Protein AF-A0A0G4EGT7-F1 (afdb_monomer)

pLDDT: mean 78.25, std 16.35, range [44.41, 98.5]

Structure (mmCIF, N/CA/C/O backbone):
data_AF-A0A0G4EGT7-F1
#
_entry.id   AF-A0A0G4EGT7-F1
#
loop_
_atom_site.group_PDB
_atom_site.id
_atom_site.type_symbol
_atom_site.label_atom_id
_atom_site.label_alt_id
_atom_site.label_comp_id
_atom_site.label_asym_id
_atom_site.label_entity_id
_atom_site.label_seq_id
_atom_site.pdbx_PDB_ins_code
_atom_site.Cartn_x
_atom_site.Cartn_y
_atom_site.Cartn_z
_atom_site.occupancy
_atom_site.B_iso_or_equiv
_atom_site.auth_seq_id
_atom_site.auth_comp_id
_atom_site.auth_asym_id
_atom_site.auth_atom_id
_atom_site.pdbx_PDB_model_num
ATOM 1 N N . MET A 1 1 ? 2.727 6.830 -24.660 1.00 44.41 1 MET A N 1
ATOM 2 C CA . MET A 1 1 ? 3.237 5.918 -25.707 1.00 44.41 1 MET A CA 1
ATOM 3 C C . MET A 1 1 ? 3.207 4.507 -25.145 1.00 44.41 1 MET A C 1
ATOM 5 O O . MET A 1 1 ? 3.564 4.375 -23.981 1.00 44.41 1 MET A O 1
ATOM 9 N N . PRO A 1 2 ? 2.723 3.489 -25.877 1.00 47.97 2 PRO A N 1
ATOM 10 C CA . PRO A 1 2 ? 2.719 2.119 -25.368 1.00 47.97 2 PRO A CA 1
ATOM 11 C C . PRO A 1 2 ? 4.162 1.612 -25.207 1.00 47.97 2 PRO A C 1
ATOM 13 O O . PRO A 1 2 ? 4.964 1.724 -26.131 1.00 47.97 2 PRO A O 1
ATOM 16 N N . CYS A 1 3 ? 4.500 1.099 -24.021 1.00 50.31 3 CYS A N 1
ATOM 17 C CA . CYS A 1 3 ? 5.817 0.543 -23.716 1.00 50.31 3 CYS A CA 1
ATOM 18 C C . CYS A 1 3 ? 6.082 -0.706 -24.569 1.00 50.31 3 CYS A C 1
ATOM 20 O O . CYS A 1 3 ? 5.305 -1.661 -24.547 1.00 50.31 3 CYS A O 1
ATOM 22 N N . VAL A 1 4 ? 7.194 -0.709 -25.306 1.00 55.84 4 VAL A N 1
ATOM 23 C CA . VAL A 1 4 ? 7.654 -1.871 -26.074 1.00 55.84 4 VAL A CA 1
ATOM 24 C C . VAL A 1 4 ? 8.255 -2.876 -25.094 1.00 55.84 4 VAL A C 1
ATOM 26 O O . VAL A 1 4 ? 9.253 -2.591 -24.436 1.00 55.84 4 VAL A O 1
ATOM 29 N N . CYS A 1 5 ? 7.654 -4.057 -24.967 1.00 61.34 5 CYS A N 1
ATOM 30 C CA . CYS A 1 5 ? 8.224 -5.109 -24.133 1.00 61.34 5 CYS A CA 1
ATOM 31 C C . CYS A 1 5 ? 9.499 -5.669 -24.789 1.00 61.34 5 CYS A C 1
ATOM 33 O O . CYS A 1 5 ? 9.495 -6.103 -25.941 1.00 61.34 5 CYS A O 1
ATOM 35 N N . LEU A 1 6 ? 10.599 -5.665 -24.035 1.00 57.72 6 LEU A N 1
ATOM 36 C CA . LEU A 1 6 ? 11.933 -6.072 -24.488 1.00 57.72 6 LEU A CA 1
ATOM 37 C C . LEU A 1 6 ? 12.004 -7.565 -24.863 1.00 57.72 6 LEU A C 1
ATOM 39 O O . LEU A 1 6 ? 12.699 -7.928 -25.813 1.00 57.72 6 LEU A O 1
ATOM 43 N N . GLN A 1 7 ? 11.231 -8.407 -24.169 1.00 55.31 7 GLN A N 1
ATOM 44 C CA . GLN A 1 7 ? 11.028 -9.820 -24.510 1.00 55.31 7 GLN A CA 1
ATOM 45 C C . GLN A 1 7 ? 10.352 -9.946 -25.884 1.00 55.31 7 GLN A C 1
ATOM 47 O O . GLN A 1 7 ? 10.792 -10.710 -26.744 1.00 55.31 7 GLN A O 1
ATOM 52 N N . CYS A 1 8 ? 9.345 -9.099 -26.128 1.00 58.50 8 CYS A N 1
ATOM 53 C CA . CYS A 1 8 ? 8.587 -9.102 -27.369 1.00 58.50 8 CYS A CA 1
ATOM 54 C C . CYS A 1 8 ? 9.443 -8.687 -28.566 1.00 58.50 8 CYS A C 1
ATOM 56 O O . CYS A 1 8 ? 9.228 -9.250 -29.624 1.00 58.50 8 CYS A O 1
ATOM 58 N N . VAL A 1 9 ? 10.438 -7.79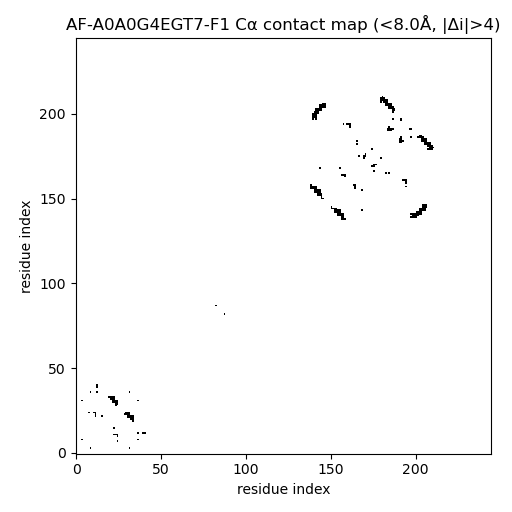6 -28.435 1.00 60.25 9 VAL A N 1
ATOM 59 C CA . VAL A 1 9 ? 11.343 -7.436 -29.553 1.00 60.25 9 VAL A CA 1
ATOM 60 C C . VAL A 1 9 ? 12.201 -8.620 -30.007 1.00 60.25 9 VAL A C 1
ATOM 62 O O . VAL A 1 9 ? 12.441 -8.767 -31.204 1.00 60.25 9 VAL A O 1
ATOM 65 N N . ARG A 1 10 ? 12.655 -9.471 -29.079 1.00 60.38 10 ARG A N 1
ATOM 66 C CA . ARG A 1 10 ? 13.504 -10.624 -29.414 1.00 60.38 10 ARG A CA 1
ATOM 67 C C . ARG A 1 10 ? 12.716 -11.723 -30.129 1.00 60.38 10 ARG A C 1
ATOM 69 O O . ARG A 1 10 ? 13.146 -12.160 -31.189 1.00 60.38 10 ARG A O 1
ATOM 76 N N . GLU A 1 11 ? 11.549 -12.109 -29.615 1.00 56.91 11 GLU A N 1
ATOM 77 C CA . GLU A 1 11 ? 10.741 -13.183 -30.221 1.00 56.91 11 GLU A CA 1
ATOM 78 C C . GLU A 1 11 ? 9.921 -12.735 -31.445 1.00 56.91 11 GLU A C 1
ATOM 80 O O . GLU A 1 11 ? 9.701 -13.541 -32.356 1.00 56.91 11 GLU A O 1
ATOM 85 N N . LEU A 1 12 ? 9.516 -11.454 -31.528 1.00 60.28 12 LEU A N 1
ATOM 86 C CA . LEU A 1 12 ? 8.859 -10.905 -32.728 1.00 60.28 12 LEU A CA 1
ATOM 87 C C . LEU A 1 12 ? 9.716 -11.099 -33.966 1.00 60.28 12 LEU A C 1
ATOM 89 O O . LEU A 1 12 ? 9.212 -11.506 -35.007 1.00 60.28 12 LEU A O 1
ATOM 93 N N . VAL A 1 13 ? 11.000 -10.758 -33.865 1.00 58.25 13 VAL A N 1
ATOM 94 C CA . VAL A 1 13 ? 11.900 -10.735 -35.020 1.00 58.25 13 VAL A CA 1
ATOM 95 C C . VAL A 1 13 ? 12.098 -12.141 -35.590 1.00 58.25 13 VAL A C 1
ATOM 97 O O . VAL A 1 13 ? 12.348 -12.274 -36.787 1.00 58.25 13 VAL A O 1
ATOM 100 N N . ASP A 1 14 ? 11.949 -13.182 -34.767 1.00 60.28 14 ASP A N 1
ATOM 101 C CA . ASP A 1 14 ? 12.120 -14.578 -35.173 1.00 60.28 14 ASP A CA 1
ATOM 102 C C . ASP A 1 14 ? 10.854 -15.2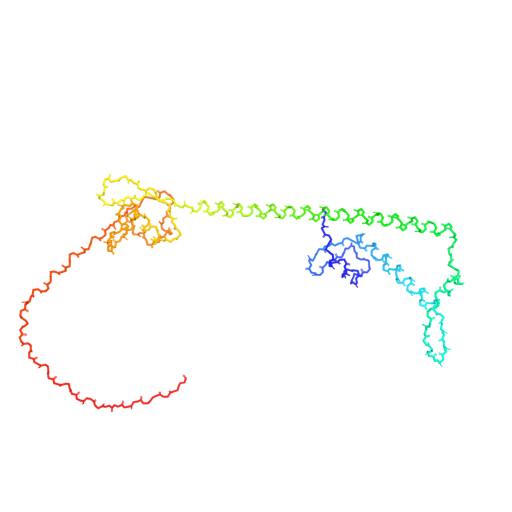43 -35.718 1.00 60.28 14 ASP A C 1
ATOM 104 O O . ASP A 1 14 ? 10.959 -16.159 -36.532 1.00 60.28 14 ASP A O 1
ATOM 108 N N . THR A 1 15 ? 9.663 -14.788 -35.324 1.00 61.69 15 THR A N 1
ATOM 109 C CA . THR A 1 15 ? 8.399 -15.477 -35.656 1.00 61.69 15 THR A CA 1
ATOM 110 C C . THR A 1 15 ? 7.424 -14.653 -36.492 1.00 61.69 15 THR A C 1
ATOM 112 O O . THR A 1 15 ? 6.382 -15.168 -36.904 1.00 61.69 15 THR A O 1
ATOM 115 N N . HIS A 1 16 ? 7.731 -13.389 -36.785 1.00 61.34 16 HIS A N 1
ATOM 116 C CA . HIS A 1 16 ? 6.817 -12.527 -37.522 1.00 61.34 16 HIS A CA 1
ATOM 117 C C . HIS A 1 16 ? 6.839 -12.813 -39.036 1.00 61.34 16 HIS A C 1
ATOM 119 O O . HIS A 1 16 ? 7.856 -12.590 -39.699 1.00 61.34 16 HIS A O 1
ATOM 125 N N . PRO A 1 17 ? 5.714 -13.249 -39.635 1.00 62.00 17 PRO A N 1
ATOM 126 C CA . PRO A 1 17 ? 5.627 -13.407 -41.079 1.00 62.00 17 PRO A CA 1
ATOM 127 C C . PRO A 1 17 ? 5.683 -12.031 -41.756 1.00 62.00 17 PRO A C 1
ATOM 129 O O . PRO A 1 17 ? 4.891 -11.139 -41.437 1.00 62.00 17 PRO A O 1
ATOM 132 N N . HIS A 1 18 ? 6.613 -11.857 -42.699 1.00 57.44 18 HIS A N 1
ATOM 133 C CA . HIS A 1 18 ? 6.733 -10.636 -43.500 1.00 57.44 18 HIS A CA 1
ATOM 134 C C . HIS A 1 18 ? 5.379 -10.234 -44.119 1.00 57.44 18 HIS A C 1
ATOM 136 O O . HIS A 1 18 ? 4.667 -11.075 -44.669 1.00 57.44 18 HIS A O 1
ATOM 142 N N . GLY A 1 19 ? 5.027 -8.943 -44.036 1.00 65.75 19 GLY A N 1
ATOM 143 C CA . GLY A 1 19 ? 3.813 -8.383 -44.648 1.00 65.75 19 GLY A CA 1
ATOM 144 C C . GLY A 1 19 ? 2.589 -8.237 -43.732 1.00 65.75 19 GLY A C 1
ATOM 145 O O . GLY A 1 19 ? 1.490 -7.990 -44.232 1.00 65.75 19 GLY A O 1
ATOM 146 N N . ARG A 1 20 ? 2.732 -8.371 -42.405 1.00 66.38 20 ARG A N 1
ATOM 147 C CA . ARG A 1 20 ? 1.667 -8.031 -41.439 1.00 66.38 20 ARG A CA 1
ATOM 148 C C . ARG A 1 20 ? 1.903 -6.661 -40.793 1.00 66.38 20 ARG A C 1
ATOM 150 O O . ARG A 1 20 ? 3.015 -6.343 -40.406 1.00 66.38 20 ARG A O 1
ATOM 157 N N . ARG A 1 21 ? 0.817 -5.889 -40.630 1.00 63.44 21 ARG A N 1
ATOM 158 C CA . ARG A 1 21 ? 0.832 -4.484 -40.160 1.00 63.44 21 ARG A CA 1
ATOM 159 C C . ARG A 1 21 ? 1.290 -4.288 -38.707 1.00 63.44 21 ARG A C 1
ATOM 161 O O . ARG A 1 21 ? 1.738 -3.201 -38.353 1.00 63.44 21 ARG A O 1
ATOM 168 N N . ALA A 1 22 ? 1.120 -5.299 -37.862 1.00 69.38 22 ALA A N 1
ATOM 169 C CA . ALA A 1 22 ? 1.490 -5.252 -36.456 1.00 69.38 22 ALA A CA 1
ATOM 170 C C . ALA A 1 22 ? 1.771 -6.663 -35.952 1.00 69.38 22 ALA A C 1
ATOM 172 O O . ALA A 1 22 ? 1.113 -7.628 -36.358 1.00 69.38 22 ALA A O 1
ATOM 173 N N . ALA A 1 23 ? 2.716 -6.760 -35.031 1.00 67.75 23 ALA A N 1
ATOM 174 C CA . ALA A 1 23 ? 3.061 -8.004 -34.388 1.00 67.75 23 ALA A CA 1
ATOM 175 C C . ALA A 1 23 ? 2.470 -8.059 -32.979 1.00 67.75 23 ALA A C 1
ATOM 177 O O . ALA A 1 23 ? 2.521 -7.074 -32.244 1.00 67.75 23 ALA A O 1
ATOM 178 N N . LYS A 1 24 ? 1.904 -9.209 -32.604 1.00 71.88 24 LYS A N 1
ATOM 179 C CA . LYS A 1 24 ? 1.368 -9.447 -31.260 1.00 71.88 24 LYS A CA 1
ATOM 180 C C . LYS A 1 24 ? 2.338 -10.291 -30.467 1.00 71.88 24 LYS A C 1
ATOM 182 O O . LYS A 1 24 ? 2.715 -11.369 -30.918 1.00 71.88 24 LYS A O 1
ATOM 187 N N . CYS A 1 25 ? 2.680 -9.828 -29.276 1.00 67.94 25 CYS A N 1
ATOM 188 C CA . CYS A 1 25 ? 3.467 -10.629 -28.355 1.00 67.94 25 CYS A CA 1
ATOM 189 C C . CYS A 1 25 ? 2.646 -11.832 -27.851 1.00 67.94 25 CYS A C 1
ATOM 191 O O . CYS A 1 25 ? 1.516 -11.624 -27.402 1.00 67.94 25 CYS A O 1
ATOM 193 N N . PRO A 1 26 ? 3.156 -13.074 -27.898 1.00 62.62 26 PRO A N 1
ATOM 194 C CA . PRO A 1 26 ? 2.399 -14.244 -27.447 1.00 62.62 26 PRO A CA 1
ATOM 195 C C . PRO A 1 26 ? 2.138 -14.233 -25.932 1.00 62.62 26 PRO A C 1
ATOM 197 O O . PRO A 1 26 ? 1.096 -14.719 -25.497 1.00 62.62 26 PRO A O 1
ATOM 200 N N . GLU A 1 27 ? 3.036 -13.629 -25.147 1.00 65.62 27 GLU A N 1
ATOM 201 C CA . GLU A 1 27 ? 2.933 -13.552 -23.685 1.00 65.62 27 GLU A CA 1
ATOM 202 C C . GLU A 1 27 ? 1.997 -12.427 -23.221 1.00 65.62 27 GLU A C 1
ATOM 204 O O . GLU A 1 27 ? 0.980 -12.679 -22.578 1.00 65.62 27 GLU A O 1
ATOM 209 N N . CYS A 1 28 ? 2.306 -11.171 -23.568 1.00 77.88 28 CYS A N 1
ATOM 210 C CA . CYS A 1 28 ? 1.560 -10.010 -23.064 1.00 77.88 28 CYS A CA 1
ATOM 211 C C . CYS A 1 28 ? 0.463 -9.500 -24.012 1.00 77.88 28 CYS A C 1
ATOM 213 O O . CYS A 1 28 ? -0.270 -8.579 -23.660 1.00 77.88 28 CYS A O 1
ATOM 215 N N . ARG A 1 29 ? 0.346 -10.070 -25.221 1.00 75.38 29 ARG A N 1
ATOM 216 C CA . ARG A 1 29 ? -0.621 -9.686 -26.272 1.00 75.38 29 ARG A CA 1
ATOM 217 C C . ARG A 1 29 ? -0.548 -8.232 -26.751 1.00 75.38 29 ARG A C 1
ATOM 219 O O . ARG A 1 29 ? -1.414 -7.818 -27.522 1.00 75.38 29 ARG A O 1
ATOM 226 N N . ALA A 1 30 ? 0.480 -7.478 -26.361 1.00 77.69 30 ALA A N 1
ATOM 227 C CA . ALA A 1 30 ? 0.702 -6.124 -26.851 1.00 77.69 30 ALA A CA 1
ATOM 228 C C . ALA A 1 30 ? 0.962 -6.130 -28.366 1.00 77.69 30 ALA A C 1
ATOM 230 O O . ALA A 1 30 ? 1.730 -6.956 -28.869 1.00 77.69 30 ALA A O 1
ATOM 231 N N . GLU A 1 31 ? 0.311 -5.210 -29.078 1.00 76.06 31 GLU A N 1
ATOM 232 C CA . GLU A 1 31 ? 0.553 -4.949 -30.496 1.00 76.06 31 GLU A CA 1
ATOM 233 C C . GLU A 1 31 ? 1.731 -3.980 -30.636 1.00 76.06 31 GLU A C 1
ATOM 235 O O . GLU A 1 31 ? 1.717 -2.886 -30.077 1.00 76.06 31 GLU A O 1
ATOM 240 N N . THR A 1 32 ? 2.758 -4.379 -31.380 1.00 73.06 32 THR A N 1
ATOM 241 C CA . THR A 1 32 ? 3.872 -3.511 -31.780 1.00 73.06 32 THR A CA 1
ATOM 242 C C . THR A 1 32 ? 3.748 -3.217 -33.269 1.00 73.06 32 THR A C 1
ATOM 244 O O . THR A 1 32 ? 3.555 -4.137 -34.072 1.00 73.06 32 THR A O 1
ATOM 247 N N . ALA A 1 33 ? 3.822 -1.940 -33.646 1.00 76.44 33 ALA A N 1
ATOM 248 C CA . ALA A 1 33 ? 3.714 -1.543 -35.042 1.00 76.44 33 ALA A CA 1
ATOM 249 C C . ALA A 1 33 ? 4.935 -2.033 -35.832 1.00 76.44 33 ALA A C 1
ATOM 251 O O . ALA A 1 33 ? 6.059 -2.038 -35.332 1.00 76.44 33 ALA A O 1
ATOM 252 N N . GLU A 1 34 ? 4.732 -2.410 -37.098 1.00 69.88 34 GLU A N 1
ATOM 253 C CA . GLU A 1 34 ? 5.824 -2.867 -37.969 1.00 69.88 34 GLU A CA 1
ATOM 254 C C . GLU A 1 34 ? 6.953 -1.825 -38.085 1.00 69.88 34 GLU A C 1
ATOM 256 O O . GLU A 1 34 ? 8.129 -2.180 -38.149 1.00 69.88 34 GLU A O 1
ATOM 261 N N . ALA A 1 35 ? 6.610 -0.533 -38.042 1.00 72.50 35 ALA A N 1
ATOM 262 C CA . ALA A 1 35 ? 7.571 0.566 -38.083 1.00 72.50 35 ALA A CA 1
ATOM 263 C C . ALA A 1 35 ? 8.598 0.520 -36.935 1.00 72.50 35 ALA A C 1
ATOM 265 O O . ALA A 1 35 ? 9.758 0.858 -37.163 1.00 72.50 35 ALA A O 1
ATOM 266 N N . ASP A 1 36 ? 8.202 0.040 -35.753 1.00 66.31 36 ASP A N 1
ATOM 267 C CA . ASP A 1 36 ? 9.054 -0.001 -34.557 1.00 66.31 36 ASP A CA 1
ATOM 268 C C . ASP A 1 36 ? 10.019 -1.199 -34.569 1.00 66.31 36 ASP A C 1
ATOM 270 O O . ASP A 1 36 ? 11.076 -1.168 -33.940 1.00 66.31 36 ASP A O 1
ATOM 274 N N . VAL A 1 37 ? 9.692 -2.257 -35.320 1.00 67.31 37 VAL A N 1
ATOM 275 C CA . VAL A 1 37 ? 10.547 -3.447 -35.493 1.00 67.31 37 VAL A CA 1
ATOM 276 C C . VAL A 1 37 ? 11.333 -3.457 -36.804 1.00 67.31 37 VAL A C 1
ATOM 278 O O . VAL A 1 37 ? 12.314 -4.191 -36.932 1.00 67.31 37 VAL A O 1
ATOM 281 N N . ARG A 1 38 ? 10.964 -2.607 -37.770 1.00 68.12 38 ARG A N 1
ATOM 282 C CA . ARG A 1 38 ? 11.636 -2.461 -39.070 1.00 68.12 38 ARG A CA 1
ATOM 283 C C . ARG A 1 38 ? 13.151 -2.218 -38.982 1.00 68.12 38 ARG A C 1
ATOM 285 O O . ARG A 1 38 ? 13.868 -2.846 -39.767 1.00 68.12 38 ARG A O 1
ATOM 292 N N . PRO A 1 39 ? 13.676 -1.402 -38.046 1.00 71.81 39 PRO A N 1
ATOM 293 C CA . PRO A 1 39 ? 15.122 -1.237 -37.886 1.00 71.81 39 PRO A CA 1
ATOM 294 C C . PRO A 1 39 ? 15.849 -2.557 -37.579 1.00 71.81 39 PRO A C 1
ATOM 296 O O . PRO A 1 39 ? 16.944 -2.792 -38.090 1.00 71.81 39 PRO A O 1
ATOM 299 N N . ASN A 1 40 ? 15.215 -3.462 -36.823 1.00 66.19 40 ASN A N 1
ATOM 300 C CA . ASN A 1 40 ? 15.801 -4.758 -36.474 1.00 66.19 40 ASN A CA 1
ATOM 301 C C . ASN A 1 40 ? 15.841 -5.723 -37.667 1.00 66.19 40 ASN A C 1
ATOM 303 O O . ASN A 1 40 ? 16.817 -6.459 -37.813 1.00 66.19 40 ASN A O 1
ATOM 307 N N . TYR A 1 41 ? 14.846 -5.691 -38.564 1.00 67.06 41 TYR A N 1
ATOM 308 C CA . TYR A 1 41 ? 14.919 -6.453 -39.820 1.00 67.06 41 TYR A CA 1
ATOM 309 C C . TYR A 1 41 ? 16.060 -5.964 -40.711 1.00 67.06 41 TYR A C 1
ATOM 311 O O . TYR A 1 41 ? 16.785 -6.786 -41.269 1.00 67.06 41 TYR A O 1
ATOM 319 N N . GLY A 1 42 ? 16.261 -4.644 -40.795 1.00 70.56 42 GLY A N 1
ATOM 320 C CA . GLY A 1 42 ? 17.380 -4.057 -41.533 1.00 70.56 42 GLY A CA 1
ATOM 321 C C . GLY A 1 42 ? 18.733 -4.523 -40.994 1.00 70.56 42 GLY A C 1
ATOM 322 O O . GLY A 1 42 ? 19.581 -4.969 -41.765 1.00 70.56 42 GLY A O 1
ATOM 323 N N . LEU A 1 43 ? 18.908 -4.516 -39.668 1.00 71.62 43 LEU A N 1
ATOM 324 C CA . LEU A 1 43 ? 20.131 -5.001 -39.025 1.00 71.62 43 LEU A CA 1
ATOM 325 C C . LEU A 1 43 ? 20.350 -6.504 -39.259 1.00 71.62 43 LEU A C 1
ATOM 327 O O . LEU A 1 43 ? 21.457 -6.915 -39.599 1.00 71.62 43 LEU A O 1
ATOM 331 N N . ARG A 1 44 ? 19.301 -7.328 -39.140 1.00 70.75 44 ARG A N 1
ATOM 332 C CA . ARG A 1 44 ? 19.389 -8.776 -39.390 1.00 70.75 44 ARG A CA 1
ATOM 333 C C . ARG A 1 44 ? 19.741 -9.076 -40.846 1.00 70.75 44 ARG A C 1
ATOM 335 O O . ARG A 1 44 ? 20.593 -9.922 -41.100 1.00 70.75 44 ARG A O 1
ATOM 342 N N . GLN A 1 45 ? 19.128 -8.370 -41.796 1.00 71.81 45 GLN A N 1
ATOM 343 C CA . GLN A 1 45 ? 19.426 -8.513 -43.221 1.00 71.81 45 GLN A CA 1
ATOM 344 C C . GLN A 1 45 ? 20.854 -8.055 -43.543 1.00 71.81 45 GLN A C 1
ATOM 346 O O . GLN A 1 45 ? 21.552 -8.731 -44.298 1.00 71.81 45 GLN A O 1
ATOM 351 N N . ALA A 1 46 ? 21.322 -6.967 -42.929 1.00 71.19 46 ALA A N 1
ATOM 352 C CA . ALA A 1 46 ? 22.706 -6.517 -43.042 1.00 71.19 46 ALA A CA 1
ATOM 353 C C . ALA A 1 46 ? 23.695 -7.549 -42.470 1.00 71.19 46 ALA A C 1
ATOM 355 O O . ALA A 1 46 ? 24.657 -7.905 -43.146 1.00 71.19 46 ALA A O 1
ATOM 356 N N . MET A 1 47 ? 23.434 -8.101 -41.279 1.00 74.12 47 MET A N 1
ATOM 357 C CA . MET A 1 47 ? 24.262 -9.161 -40.686 1.00 74.12 47 MET A CA 1
ATOM 358 C C . MET A 1 47 ? 24.259 -10.439 -41.529 1.00 74.12 47 MET A C 1
ATOM 360 O O . MET A 1 47 ? 25.317 -11.021 -41.748 1.00 74.12 47 MET A O 1
ATOM 364 N N . ALA A 1 48 ? 23.102 -10.856 -42.047 1.00 73.00 48 ALA A N 1
ATOM 365 C CA . ALA A 1 48 ? 22.997 -12.006 -42.944 1.00 73.00 48 ALA A CA 1
ATOM 366 C C . ALA A 1 48 ? 23.778 -11.781 -44.249 1.00 73.00 48 ALA A C 1
ATOM 368 O O . ALA A 1 48 ? 24.449 -12.691 -44.730 1.00 73.00 48 ALA A O 1
ATOM 369 N N . SER A 1 49 ? 23.742 -10.560 -44.788 1.00 74.81 49 SER A N 1
ATOM 370 C CA . SER A 1 49 ? 24.485 -10.188 -45.998 1.00 74.81 49 SER A CA 1
ATOM 371 C C . SER A 1 49 ? 25.995 -10.177 -45.742 1.00 74.81 49 SER A C 1
ATOM 373 O O . SER A 1 49 ? 26.753 -10.729 -46.534 1.00 74.81 49 SER A O 1
ATOM 375 N N . LEU A 1 50 ? 26.437 -9.633 -44.602 1.00 74.69 50 LEU A N 1
ATOM 376 C CA . LEU A 1 50 ? 27.834 -9.690 -44.158 1.00 74.69 50 LEU A CA 1
ATOM 377 C C . LEU A 1 50 ? 28.318 -11.134 -43.975 1.00 74.69 50 LEU A C 1
ATOM 379 O O . LEU A 1 50 ? 29.413 -11.475 -44.420 1.00 74.69 50 LEU A O 1
ATOM 383 N N . LEU A 1 51 ? 27.496 -11.997 -43.370 1.00 75.94 51 LEU A N 1
ATOM 384 C CA . LEU A 1 51 ? 27.812 -13.413 -43.192 1.00 75.94 51 LEU A CA 1
ATOM 385 C C . LEU A 1 51 ? 27.925 -14.134 -44.544 1.00 75.94 51 LEU A C 1
ATOM 387 O O . LEU A 1 51 ? 28.874 -14.882 -44.765 1.00 75.94 51 LEU A O 1
ATOM 391 N N . ALA A 1 52 ? 27.002 -13.873 -45.474 1.00 73.19 52 ALA A N 1
ATOM 392 C CA . ALA A 1 52 ? 27.025 -14.450 -46.816 1.00 73.19 52 ALA A CA 1
ATOM 393 C C . ALA A 1 52 ? 28.273 -14.021 -47.604 1.00 73.19 52 ALA A C 1
ATOM 395 O O . ALA A 1 52 ? 28.929 -14.865 -48.213 1.00 73.19 52 ALA A O 1
ATOM 396 N N . ILE A 1 53 ? 28.653 -12.741 -47.535 1.00 71.75 53 ILE A N 1
ATOM 397 C CA . ILE A 1 53 ? 29.897 -12.240 -48.134 1.00 71.75 53 ILE A CA 1
ATOM 398 C C . ILE A 1 53 ? 31.106 -12.944 -47.509 1.00 71.75 53 ILE A C 1
ATOM 400 O O . ILE A 1 53 ? 32.000 -13.378 -48.234 1.00 71.75 53 ILE A O 1
ATOM 404 N N . HIS A 1 54 ? 31.132 -13.113 -46.184 1.00 70.56 54 HIS A N 1
ATOM 405 C CA . HIS A 1 54 ? 32.214 -13.821 -45.499 1.00 70.56 54 HIS A CA 1
ATOM 406 C C . HIS A 1 54 ? 32.334 -15.281 -45.964 1.00 70.56 54 HIS A C 1
ATOM 408 O O . HIS A 1 54 ? 33.433 -15.744 -46.260 1.00 70.56 54 HIS A O 1
ATOM 414 N N . MET A 1 55 ? 31.209 -15.984 -46.113 1.00 71.00 55 MET A N 1
ATOM 415 C CA . MET A 1 55 ? 31.190 -17.369 -46.593 1.00 71.00 55 MET A CA 1
ATOM 416 C C . MET A 1 55 ? 31.583 -17.499 -48.071 1.00 71.00 55 MET A C 1
ATOM 418 O O . MET A 1 55 ? 32.236 -18.470 -48.436 1.00 71.00 55 MET A O 1
ATOM 422 N N . GLN A 1 56 ? 31.228 -16.531 -48.922 1.00 70.19 56 GLN A N 1
ATOM 423 C CA . GLN A 1 56 ? 31.590 -16.533 -50.348 1.00 70.19 56 GLN A CA 1
ATOM 424 C C . GLN A 1 56 ? 33.042 -16.106 -50.606 1.00 70.19 56 GLN A C 1
ATOM 426 O O . GLN A 1 56 ? 33.647 -16.521 -51.590 1.00 70.19 56 GLN A O 1
ATOM 431 N N . THR A 1 57 ? 33.611 -15.274 -49.732 1.00 64.25 57 THR A N 1
ATOM 432 C CA . THR A 1 57 ? 35.001 -14.794 -49.833 1.00 64.25 57 THR A CA 1
ATOM 433 C C . THR A 1 57 ? 35.995 -15.644 -49.037 1.00 64.25 57 THR A C 1
ATOM 435 O O . THR A 1 57 ? 37.203 -15.371 -49.073 1.00 64.25 57 THR A O 1
ATOM 438 N N . ALA A 1 58 ? 35.510 -16.684 -48.348 1.00 56.81 58 ALA A N 1
ATOM 439 C CA . ALA A 1 58 ? 36.325 -17.756 -47.804 1.00 56.81 58 ALA A CA 1
ATOM 440 C C . ALA A 1 58 ? 36.771 -18.661 -48.968 1.00 56.81 58 ALA A C 1
ATOM 442 O O . ALA A 1 58 ? 35.938 -19.344 -49.566 1.00 56.81 58 ALA A O 1
ATOM 443 N N . PRO A 1 59 ? 38.060 -18.663 -49.351 1.00 54.69 59 PRO A N 1
ATOM 444 C CA . PRO A 1 59 ? 38.521 -19.558 -50.399 1.00 54.69 59 PRO A CA 1
ATOM 445 C C . PRO A 1 59 ? 38.322 -21.003 -49.934 1.00 54.69 59 PRO A C 1
ATOM 447 O O . PRO A 1 59 ? 38.718 -21.360 -48.824 1.00 54.69 59 PRO A O 1
ATOM 450 N N . LEU A 1 60 ? 37.734 -21.839 -50.794 1.00 52.56 60 LEU A N 1
ATOM 451 C CA . LEU A 1 60 ? 37.721 -23.292 -50.637 1.00 52.56 60 LEU A CA 1
ATOM 452 C C . LEU A 1 60 ? 39.170 -23.800 -50.701 1.00 52.56 60 LEU A C 1
ATOM 454 O O . LEU A 1 60 ? 39.652 -24.225 -51.748 1.00 52.56 60 LEU A O 1
ATOM 458 N N . GLN A 1 61 ? 39.896 -23.726 -49.585 1.00 50.19 61 GLN A N 1
ATOM 459 C CA . GLN A 1 61 ? 41.143 -24.456 -49.404 1.00 50.19 61 GLN A CA 1
ATOM 460 C C . GLN A 1 61 ? 40.802 -25.936 -49.215 1.00 50.19 61 GLN A C 1
ATOM 462 O O . GLN A 1 61 ? 40.726 -26.450 -48.102 1.00 50.19 61 GLN A O 1
ATOM 467 N N . THR A 1 62 ? 40.604 -26.648 -50.321 1.00 52.03 62 THR A N 1
ATOM 468 C CA . THR A 1 62 ? 40.744 -28.105 -50.352 1.00 52.03 62 THR A CA 1
ATOM 469 C C . THR A 1 62 ? 42.233 -28.437 -50.267 1.00 52.03 62 THR A C 1
ATOM 471 O O . THR A 1 62 ? 42.886 -28.649 -51.286 1.00 52.03 62 THR A O 1
ATOM 474 N N . SER A 1 63 ? 42.791 -28.436 -49.055 1.00 47.97 63 SER A N 1
ATOM 475 C CA . SER A 1 63 ? 44.103 -29.029 -48.782 1.00 47.97 63 SER A CA 1
ATOM 476 C C . SER A 1 63 ? 43.969 -30.068 -47.665 1.00 47.97 63 SER A C 1
ATOM 478 O O . SER A 1 63 ? 43.429 -29.749 -46.602 1.00 47.97 63 SER A O 1
ATOM 480 N N . PRO A 1 64 ? 44.416 -31.319 -47.875 1.00 59.06 64 PRO A N 1
ATOM 481 C CA . PRO A 1 64 ? 44.272 -32.387 -46.901 1.00 59.06 64 PRO A CA 1
ATOM 482 C C . PRO A 1 64 ? 45.421 -32.339 -45.883 1.00 59.06 64 PRO A C 1
ATOM 484 O O . PRO A 1 64 ? 46.377 -33.093 -46.001 1.00 59.06 64 PRO A O 1
ATOM 487 N N . HIS A 1 65 ? 45.342 -31.430 -44.907 1.00 48.31 65 HIS A N 1
ATOM 488 C CA . HIS A 1 65 ? 45.813 -31.611 -43.520 1.00 48.31 65 HIS A CA 1
ATOM 489 C C . HIS A 1 65 ? 45.716 -30.280 -42.753 1.00 48.31 65 HIS A C 1
ATOM 491 O O . HIS A 1 65 ? 46.299 -29.290 -43.200 1.00 48.31 65 HIS A O 1
ATOM 497 N N . PRO A 1 66 ? 45.059 -30.224 -41.579 1.00 53.59 66 PRO A N 1
ATOM 498 C CA . PRO A 1 66 ? 45.072 -29.022 -40.761 1.00 53.59 66 PRO A CA 1
ATOM 499 C C . PRO A 1 66 ? 46.399 -28.943 -39.998 1.00 53.59 66 PRO A C 1
ATOM 501 O O . PRO A 1 66 ? 46.568 -29.559 -38.947 1.00 53.59 66 PRO A O 1
ATOM 504 N N . ALA A 1 67 ? 47.348 -28.165 -40.518 1.00 57.44 67 ALA A N 1
ATOM 505 C CA . ALA A 1 67 ? 48.291 -27.493 -39.632 1.00 57.44 67 ALA A CA 1
ATOM 506 C C . ALA A 1 67 ? 47.503 -26.457 -38.803 1.00 57.44 67 ALA A C 1
ATOM 508 O O . ALA A 1 67 ? 46.518 -25.911 -39.313 1.00 57.44 67 ALA A O 1
ATOM 509 N N . PRO A 1 68 ? 47.890 -26.180 -37.544 1.00 56.50 68 PRO A N 1
ATOM 510 C CA . PRO A 1 68 ? 47.260 -25.140 -36.742 1.00 56.50 68 PRO A CA 1
ATOM 511 C C . PRO A 1 68 ? 47.198 -23.854 -37.563 1.00 56.50 68 PRO A C 1
ATOM 513 O O . PRO A 1 68 ? 48.233 -23.382 -38.038 1.00 56.50 68 PRO A O 1
ATOM 516 N N . LEU A 1 69 ? 45.990 -23.323 -37.769 1.00 51.66 69 LEU A N 1
ATOM 517 C CA . LEU A 1 69 ? 45.788 -22.042 -38.435 1.00 51.66 69 LEU A CA 1
ATOM 518 C C . LEU A 1 69 ? 46.454 -20.974 -37.572 1.00 51.66 69 LEU A C 1
ATOM 520 O O . LEU A 1 69 ? 45.859 -20.441 -36.636 1.00 51.66 69 LEU A O 1
ATOM 524 N N . HIS A 1 70 ? 47.721 -20.695 -37.862 1.00 54.41 70 HIS A N 1
ATOM 525 C CA . HIS A 1 70 ? 48.401 -19.543 -37.321 1.00 54.41 70 HIS A CA 1
ATOM 526 C C . HIS A 1 70 ? 47.738 -18.333 -37.966 1.00 54.41 70 HIS A C 1
ATOM 528 O O . HIS A 1 70 ? 48.040 -17.962 -39.096 1.00 54.41 70 HIS A O 1
ATOM 534 N N . TYR A 1 71 ? 46.785 -17.752 -37.244 1.00 54.38 71 TYR A N 1
ATOM 535 C CA . TYR A 1 71 ? 46.180 -16.481 -37.594 1.00 54.38 71 TYR A CA 1
ATOM 536 C C . TYR A 1 71 ? 47.310 -15.459 -37.730 1.00 54.38 71 TYR A C 1
ATOM 538 O O . TYR A 1 71 ? 47.958 -15.114 -36.739 1.00 54.38 71 TYR A O 1
ATOM 546 N N . ASN A 1 72 ? 47.613 -15.050 -38.961 1.00 57.16 72 ASN A N 1
ATOM 547 C CA . ASN A 1 72 ? 48.578 -13.998 -39.220 1.00 57.16 72 ASN A CA 1
ATOM 548 C C . ASN A 1 72 ? 47.800 -12.695 -39.442 1.00 57.16 72 ASN A C 1
ATOM 550 O O . ASN A 1 72 ? 47.218 -12.509 -40.512 1.00 57.16 72 ASN A O 1
ATOM 554 N N . PRO A 1 73 ? 47.759 -11.775 -38.462 1.00 59.56 73 PRO A N 1
ATOM 555 C CA . PRO A 1 73 ? 47.070 -10.496 -38.626 1.00 59.56 73 PRO A CA 1
ATOM 556 C C . PRO A 1 73 ? 47.619 -9.654 -39.795 1.00 59.56 73 PRO A C 1
ATOM 558 O O . PRO A 1 73 ? 46.943 -8.725 -40.233 1.00 59.56 73 PRO A O 1
ATOM 561 N N . ALA A 1 74 ? 48.794 -9.988 -40.348 1.00 59.56 74 ALA A N 1
ATOM 562 C CA . ALA A 1 74 ? 49.345 -9.340 -41.537 1.00 59.56 74 ALA A CA 1
ATOM 563 C C . ALA A 1 74 ? 48.585 -9.659 -42.844 1.00 59.56 74 ALA A C 1
ATOM 565 O O . ALA A 1 74 ? 48.618 -8.835 -43.760 1.00 59.56 74 ALA A O 1
ATOM 566 N N . ASP A 1 75 ? 47.845 -10.774 -42.933 1.00 55.84 75 ASP A N 1
ATOM 567 C CA . ASP A 1 75 ? 47.108 -11.160 -44.155 1.00 55.84 75 ASP A CA 1
ATOM 568 C C . ASP A 1 75 ? 45.877 -10.272 -44.428 1.00 55.84 75 ASP A C 1
ATOM 570 O O . ASP A 1 75 ? 45.387 -10.193 -45.558 1.00 55.84 75 ASP A O 1
ATOM 574 N N . PHE A 1 76 ? 45.404 -9.519 -43.426 1.00 53.41 76 PHE A N 1
ATOM 575 C CA . PHE A 1 76 ? 44.389 -8.478 -43.628 1.00 53.41 76 PHE A CA 1
ATOM 576 C C . PHE A 1 76 ? 44.934 -7.234 -44.338 1.00 53.41 76 PHE A C 1
ATOM 578 O O . PHE A 1 76 ? 44.150 -6.468 -44.894 1.00 53.41 76 PHE A O 1
ATOM 585 N N . SER A 1 77 ? 46.256 -7.033 -44.377 1.00 50.69 77 SER A N 1
ATOM 586 C CA . SER A 1 77 ? 46.840 -5.886 -45.086 1.00 50.69 77 SER A CA 1
ATOM 587 C C . SER A 1 77 ? 46.758 -6.025 -46.610 1.00 50.69 77 SER A C 1
ATOM 589 O O . SER A 1 77 ? 46.780 -5.024 -47.324 1.00 50.69 77 SER A O 1
ATOM 591 N N . THR A 1 78 ? 46.639 -7.256 -47.127 1.00 47.69 78 THR A N 1
ATOM 592 C CA . THR A 1 78 ? 46.702 -7.535 -48.572 1.00 47.69 78 THR A CA 1
ATOM 593 C C . THR A 1 78 ? 45.322 -7.687 -49.215 1.00 47.69 78 THR A C 1
ATOM 595 O O . THR A 1 78 ? 45.174 -7.450 -50.415 1.00 47.69 78 THR A O 1
ATOM 598 N N . LYS A 1 79 ? 44.274 -7.981 -48.431 1.00 47.84 79 LYS A N 1
ATOM 599 C CA . LYS A 1 79 ? 42.879 -7.793 -48.862 1.00 47.84 79 LYS A CA 1
ATOM 600 C C . LYS A 1 79 ? 42.515 -6.319 -48.709 1.00 47.84 79 LYS A C 1
ATOM 602 O O . LYS A 1 79 ? 41.848 -5.918 -47.764 1.00 47.84 79 LYS A O 1
ATOM 607 N N . ARG A 1 80 ? 43.016 -5.520 -49.652 1.00 46.72 80 ARG A N 1
ATOM 608 C CA . ARG A 1 80 ? 42.711 -4.099 -49.844 1.00 46.72 80 ARG A CA 1
ATOM 609 C C . ARG A 1 80 ? 41.196 -3.904 -49.715 1.00 46.72 80 ARG A C 1
ATOM 611 O O . ARG A 1 80 ? 40.439 -4.340 -50.579 1.00 46.72 80 ARG A O 1
ATOM 618 N N . PHE A 1 81 ? 40.770 -3.341 -48.588 1.00 53.28 81 PHE A N 1
ATOM 619 C CA . PHE A 1 81 ? 39.373 -3.022 -48.323 1.00 53.28 81 PHE A CA 1
ATOM 620 C C . PHE A 1 81 ? 38.842 -2.170 -49.486 1.00 53.28 81 PHE A C 1
ATOM 622 O O . PHE A 1 81 ? 39.520 -1.250 -49.937 1.00 53.28 81 PHE A O 1
ATOM 629 N N . LEU A 1 82 ? 37.660 -2.517 -50.001 1.00 63.19 82 LEU A N 1
ATOM 630 C CA . LEU A 1 82 ? 37.048 -1.948 -51.213 1.00 63.19 82 LEU A CA 1
ATOM 631 C C . LEU A 1 82 ? 36.557 -0.497 -51.053 1.00 63.19 82 LEU A C 1
ATOM 633 O O . LEU A 1 82 ? 35.819 -0.021 -51.906 1.00 63.19 82 LEU A O 1
ATOM 637 N N . PHE A 1 83 ? 36.947 0.191 -49.982 1.00 65.00 83 PHE A N 1
ATOM 638 C CA . PHE A 1 83 ? 36.533 1.560 -49.714 1.00 65.00 83 PHE A CA 1
ATOM 639 C C . PHE A 1 83 ? 37.663 2.521 -50.071 1.00 65.00 83 PHE A C 1
ATOM 641 O O . PHE A 1 83 ? 38.816 2.348 -49.665 1.00 65.00 83 PHE A O 1
ATOM 648 N N . THR A 1 84 ? 37.325 3.555 -50.828 1.00 85.19 84 THR A N 1
ATOM 649 C CA . THR A 1 84 ? 38.133 4.768 -50.933 1.00 85.19 84 THR A CA 1
ATOM 650 C C . THR A 1 84 ? 38.238 5.445 -49.559 1.00 85.19 84 THR A C 1
ATOM 652 O O . THR A 1 84 ? 37.442 5.186 -48.655 1.00 85.19 84 THR A O 1
ATOM 655 N N . ALA A 1 85 ? 39.232 6.319 -49.377 1.00 81.38 85 ALA A N 1
ATOM 656 C CA . ALA A 1 85 ? 39.383 7.066 -48.125 1.00 81.38 85 ALA A CA 1
ATOM 657 C C . ALA A 1 85 ? 38.123 7.890 -47.789 1.00 81.38 85 ALA A C 1
ATOM 659 O O . ALA A 1 85 ? 37.717 7.947 -46.634 1.00 81.38 85 ALA A O 1
ATOM 660 N N . GLU A 1 86 ? 37.469 8.453 -48.809 1.00 87.69 86 GLU A N 1
ATOM 661 C CA . GLU A 1 86 ? 36.236 9.229 -48.658 1.00 87.69 86 GLU A CA 1
ATOM 662 C C . GLU A 1 86 ? 35.057 8.365 -48.181 1.00 87.69 86 GLU A C 1
ATOM 664 O O . GLU A 1 86 ? 34.379 8.730 -47.222 1.00 87.69 86 GLU A O 1
ATOM 669 N N . GLU A 1 87 ? 34.860 7.178 -48.768 1.00 83.88 87 GLU A N 1
ATOM 670 C CA . GLU A 1 87 ? 33.813 6.237 -48.335 1.00 83.88 87 GLU A CA 1
ATOM 671 C C . GLU A 1 87 ? 34.050 5.722 -46.904 1.00 83.88 87 GLU A C 1
ATOM 673 O O . GLU A 1 87 ? 33.103 5.482 -46.146 1.00 83.88 87 GLU A O 1
ATOM 678 N N . TRP A 1 88 ? 35.317 5.561 -46.506 1.00 82.88 88 TRP A N 1
ATOM 679 C CA . TRP A 1 88 ? 35.661 5.201 -45.133 1.00 82.88 88 TRP A CA 1
ATOM 680 C C . TRP A 1 88 ? 35.305 6.319 -44.150 1.00 82.88 88 TRP A C 1
ATOM 682 O O . TRP A 1 88 ? 34.672 6.052 -43.125 1.00 82.88 88 TRP A O 1
ATOM 692 N N . ASP A 1 89 ? 35.653 7.564 -44.472 1.00 87.00 89 ASP A N 1
ATOM 693 C CA . ASP A 1 89 ? 35.342 8.724 -43.636 1.00 87.00 89 ASP A CA 1
ATOM 694 C C . ASP A 1 89 ? 33.826 8.945 -43.506 1.00 87.00 89 ASP A C 1
ATOM 696 O O . ASP A 1 89 ? 33.329 9.232 -42.412 1.00 87.00 89 ASP A O 1
ATOM 700 N N . GLU A 1 90 ? 33.065 8.750 -44.587 1.00 87.88 90 GLU A N 1
ATOM 701 C CA . GLU A 1 90 ? 31.600 8.794 -44.558 1.00 87.88 90 GLU A CA 1
ATOM 702 C C . GLU A 1 90 ? 31.014 7.685 -43.673 1.00 87.88 90 GLU A C 1
ATOM 704 O O . GLU A 1 90 ? 30.155 7.950 -42.826 1.00 87.88 90 GLU A O 1
ATOM 709 N N . THR A 1 91 ? 31.535 6.460 -43.782 1.00 81.44 91 THR A N 1
ATOM 710 C CA . THR A 1 91 ? 31.120 5.339 -42.926 1.00 81.44 91 THR A CA 1
ATOM 711 C C . THR A 1 91 ? 31.397 5.634 -41.451 1.00 81.44 91 THR A C 1
ATOM 713 O O . THR A 1 91 ? 30.542 5.389 -40.597 1.00 81.44 91 THR A O 1
ATOM 716 N N . GLN A 1 92 ? 32.565 6.197 -41.126 1.00 86.62 92 GLN A N 1
ATOM 717 C CA . GLN A 1 92 ? 32.899 6.584 -39.753 1.00 86.62 92 GLN A CA 1
ATOM 718 C C . GLN A 1 92 ? 31.970 7.683 -39.226 1.00 86.62 92 GLN A C 1
ATOM 720 O O . GLN A 1 92 ? 31.521 7.599 -38.080 1.00 86.62 92 GLN A O 1
ATOM 725 N N . ARG A 1 93 ? 31.624 8.675 -40.057 1.00 92.44 93 ARG A N 1
ATOM 726 C CA . ARG A 1 93 ? 30.661 9.726 -39.695 1.00 92.44 93 ARG A CA 1
ATOM 727 C C . ARG A 1 93 ? 29.274 9.144 -39.424 1.00 92.44 93 ARG A C 1
ATOM 729 O O . ARG A 1 93 ? 28.705 9.417 -38.370 1.00 92.44 93 ARG A O 1
ATOM 736 N N . SER A 1 94 ? 28.777 8.278 -40.306 1.00 89.38 94 SER A N 1
ATOM 737 C CA . SER A 1 94 ? 27.485 7.604 -40.132 1.00 89.38 94 SER A CA 1
ATOM 738 C C . SER A 1 94 ? 27.453 6.736 -38.867 1.00 89.38 94 SER A C 1
ATOM 740 O O . SER A 1 94 ? 26.489 6.771 -38.100 1.00 89.38 94 SER A O 1
ATOM 742 N N . LEU A 1 95 ? 28.537 6.007 -38.575 1.00 87.62 95 LEU A N 1
ATOM 743 C CA . LEU A 1 95 ? 28.663 5.243 -37.332 1.00 87.62 95 LEU A CA 1
ATOM 744 C C . LEU A 1 95 ? 28.681 6.144 -36.092 1.00 87.62 95 LEU A C 1
ATOM 746 O O . LEU A 1 95 ? 28.103 5.771 -35.069 1.00 87.62 95 LEU A O 1
ATOM 750 N N . ALA A 1 96 ? 29.320 7.313 -36.158 1.00 91.38 96 ALA A N 1
ATOM 751 C CA . ALA A 1 96 ? 29.322 8.278 -35.063 1.00 91.38 96 ALA A CA 1
ATOM 752 C C . ALA A 1 96 ? 27.917 8.853 -34.808 1.00 91.38 96 ALA A C 1
ATOM 754 O O . ALA A 1 96 ? 27.467 8.865 -33.662 1.00 91.38 96 ALA A O 1
ATOM 755 N N . GLU A 1 97 ? 27.192 9.243 -35.859 1.00 93.31 97 GLU A N 1
ATOM 756 C CA . GLU A 1 97 ? 25.799 9.709 -35.770 1.00 93.31 97 GLU A CA 1
ATOM 757 C C . GLU A 1 97 ? 24.866 8.625 -35.215 1.00 93.31 97 GLU A C 1
ATOM 759 O O . GLU A 1 97 ? 24.030 8.884 -34.344 1.00 93.31 97 GLU A O 1
ATOM 764 N N . CYS A 1 98 ? 25.048 7.381 -35.664 1.00 92.06 98 CYS A N 1
ATOM 765 C CA . CYS A 1 98 ? 24.309 6.229 -35.165 1.00 92.06 98 CYS A CA 1
ATOM 766 C C . CYS A 1 98 ? 24.564 6.013 -33.664 1.00 92.06 98 CYS A C 1
ATOM 768 O O . CYS A 1 98 ? 23.618 5.898 -32.882 1.00 92.06 98 CYS A O 1
ATOM 770 N N . ARG A 1 99 ? 25.832 6.038 -33.227 1.00 92.62 99 ARG A N 1
ATOM 771 C CA . ARG A 1 99 ? 26.200 5.928 -31.803 1.00 92.62 99 ARG A CA 1
ATOM 772 C C . ARG A 1 99 ? 25.575 7.034 -30.961 1.00 92.62 99 ARG A C 1
ATOM 774 O O . ARG A 1 99 ? 25.078 6.747 -29.874 1.00 92.62 99 ARG A O 1
ATOM 781 N N . GLU A 1 100 ? 25.572 8.267 -31.455 1.00 95.00 100 GLU A N 1
ATOM 782 C CA . GLU A 1 100 ? 24.970 9.392 -30.741 1.00 95.00 100 GLU A CA 1
ATOM 783 C C . GLU A 1 100 ? 23.448 9.247 -30.637 1.00 95.00 100 GLU A C 1
ATOM 785 O O . GLU A 1 100 ? 22.878 9.426 -29.561 1.00 95.00 100 GLU A O 1
ATOM 790 N N . THR A 1 101 ? 22.792 8.808 -31.712 1.00 91.44 101 THR A N 1
ATOM 791 C CA . THR A 1 101 ? 21.352 8.512 -31.710 1.00 91.44 101 THR A CA 1
ATOM 792 C C . THR A 1 101 ? 21.008 7.446 -30.667 1.00 91.44 101 THR A C 1
ATOM 794 O O . THR A 1 101 ? 20.082 7.624 -29.872 1.00 91.44 101 THR A O 1
ATOM 797 N N . TYR A 1 102 ? 21.790 6.364 -30.602 1.00 90.06 102 TYR A N 1
ATOM 798 C CA . TYR A 1 102 ? 21.624 5.330 -29.578 1.00 90.06 102 TYR A CA 1
ATOM 799 C C . TYR A 1 102 ? 21.875 5.856 -28.162 1.00 90.06 102 TYR A C 1
ATOM 801 O O . TYR A 1 102 ? 21.149 5.480 -27.242 1.00 90.06 102 TYR A O 1
ATOM 809 N N . ARG A 1 103 ? 22.860 6.741 -27.971 1.00 96.12 103 ARG A N 1
ATOM 810 C CA . ARG A 1 103 ? 23.142 7.365 -26.671 1.00 96.12 103 ARG A CA 1
ATOM 811 C C . ARG A 1 103 ? 21.950 8.190 -26.183 1.00 96.12 103 ARG A C 1
ATOM 813 O O . ARG A 1 103 ? 21.537 8.033 -25.035 1.00 96.12 103 ARG A O 1
ATOM 820 N N . VAL A 1 104 ? 21.377 9.023 -27.051 1.00 95.38 104 VAL A N 1
ATOM 821 C CA . VAL A 1 104 ? 20.196 9.844 -26.736 1.00 95.38 104 VAL A CA 1
ATOM 822 C C . VAL A 1 104 ? 18.984 8.964 -26.427 1.00 95.38 104 VAL A C 1
ATOM 824 O O . VAL A 1 104 ? 18.295 9.200 -25.435 1.00 95.38 104 VAL A O 1
ATOM 827 N N . ALA A 1 105 ? 18.747 7.916 -27.221 1.00 90.12 105 ALA A N 1
ATOM 828 C CA . ALA A 1 105 ? 17.663 6.967 -26.974 1.00 90.12 105 ALA A CA 1
ATOM 829 C C . ALA A 1 105 ? 17.835 6.226 -25.635 1.00 90.12 105 ALA A C 1
ATOM 831 O O . ALA A 1 105 ? 16.877 6.088 -24.875 1.00 90.12 105 ALA A O 1
ATOM 832 N N . ALA A 1 106 ? 19.057 5.801 -25.303 1.00 89.81 106 ALA A N 1
ATOM 833 C CA . ALA A 1 106 ? 19.357 5.157 -24.027 1.00 89.81 106 ALA A CA 1
ATOM 834 C C . ALA A 1 106 ? 19.122 6.103 -22.838 1.00 89.81 106 ALA A C 1
ATOM 836 O O . ALA A 1 106 ? 18.546 5.698 -21.829 1.00 89.81 106 ALA A O 1
ATOM 837 N N . GLU A 1 107 ? 19.515 7.373 -22.960 1.00 96.88 107 GLU A N 1
ATOM 838 C CA . GLU A 1 107 ? 19.254 8.377 -21.928 1.00 96.88 107 GLU A CA 1
ATOM 839 C C . GLU A 1 107 ? 17.752 8.646 -21.757 1.00 96.88 107 GLU A C 1
ATOM 841 O O . GLU A 1 107 ? 17.270 8.753 -20.628 1.00 96.88 107 GLU A O 1
ATOM 846 N N . HIS A 1 108 ? 16.997 8.710 -22.856 1.00 94.75 108 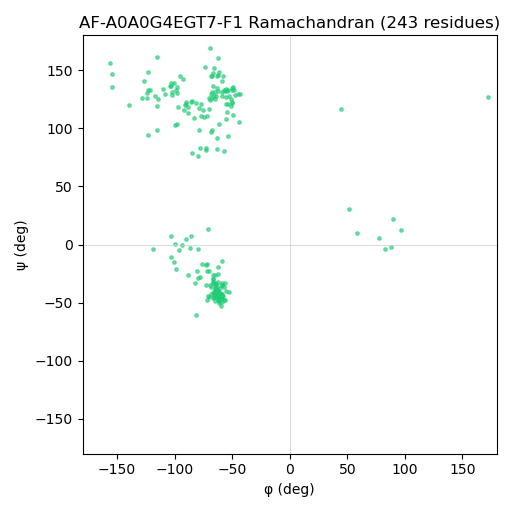HIS A N 1
ATOM 847 C CA . HIS A 1 108 ? 15.543 8.842 -22.810 1.00 94.75 108 HIS A CA 1
ATOM 848 C C . HIS A 1 108 ? 14.888 7.657 -22.089 1.00 94.75 108 HIS A C 1
ATOM 850 O O . HIS A 1 108 ? 14.105 7.869 -21.164 1.00 94.75 108 HIS A O 1
ATOM 856 N N . ASN A 1 109 ? 15.270 6.426 -22.440 1.00 93.81 109 ASN A N 1
ATOM 857 C CA . ASN A 1 109 ? 14.759 5.220 -21.788 1.00 93.81 109 ASN A CA 1
ATOM 858 C C . ASN A 1 109 ? 15.051 5.229 -20.285 1.00 93.81 109 ASN A C 1
ATOM 860 O O . ASN A 1 109 ? 14.148 4.974 -19.491 1.00 93.81 109 ASN A O 1
ATOM 864 N N . ARG A 1 110 ? 16.267 5.627 -19.884 1.00 97.62 110 ARG A N 1
ATOM 865 C CA . ARG A 1 110 ? 16.623 5.767 -18.465 1.00 97.62 110 ARG A CA 1
ATOM 866 C C . ARG A 1 110 ? 15.694 6.746 -17.741 1.00 97.62 110 ARG A C 1
ATOM 868 O O . ARG A 1 110 ? 15.215 6.447 -16.653 1.00 97.62 110 ARG A O 1
ATOM 875 N N . ARG A 1 111 ? 15.399 7.902 -18.348 1.00 97.06 111 ARG A N 1
ATOM 876 C CA . ARG A 1 111 ? 14.472 8.894 -17.770 1.00 97.06 111 ARG A CA 1
ATOM 877 C C . ARG A 1 111 ? 13.048 8.346 -17.645 1.00 97.06 111 ARG A C 1
ATOM 879 O O . ARG A 1 111 ? 12.387 8.622 -16.649 1.00 97.06 111 ARG A O 1
ATOM 886 N N . CYS A 1 112 ? 12.580 7.570 -18.621 1.00 95.69 112 CYS A N 1
ATOM 887 C CA . CYS A 1 112 ? 11.273 6.914 -18.553 1.00 95.69 112 CYS A CA 1
ATOM 888 C C . CYS A 1 112 ? 11.210 5.859 -17.440 1.00 95.69 112 CYS A C 1
ATOM 890 O O . CYS A 1 112 ? 10.234 5.820 -16.696 1.00 95.69 112 CYS A O 1
ATOM 892 N N . GLU A 1 113 ? 12.250 5.038 -17.284 1.00 95.50 113 GLU A N 1
ATOM 893 C CA . GLU A 1 113 ? 12.340 4.053 -16.198 1.00 95.50 113 GLU A CA 1
ATOM 894 C C . GLU A 1 113 ? 12.362 4.721 -14.817 1.00 95.50 113 GLU A C 1
ATOM 896 O O . GLU A 1 113 ? 11.661 4.286 -13.902 1.00 95.50 113 GLU A O 1
ATOM 901 N N . GLU A 1 114 ? 13.127 5.806 -14.665 1.00 97.75 114 GLU A N 1
ATOM 902 C CA . GLU A 1 114 ? 13.152 6.608 -13.438 1.00 97.75 114 GLU A CA 1
ATOM 903 C C . GLU A 1 114 ? 11.779 7.229 -13.133 1.00 97.75 114 GLU A C 1
ATOM 905 O O . GLU A 1 114 ? 11.363 7.247 -11.975 1.00 97.75 114 GLU A O 1
ATOM 910 N N . ALA A 1 115 ? 11.055 7.709 -14.150 1.00 97.31 115 ALA A N 1
ATOM 911 C CA . ALA A 1 115 ? 9.712 8.263 -13.983 1.00 97.31 115 ALA A CA 1
ATOM 912 C C . ALA A 1 115 ? 8.706 7.200 -13.515 1.00 97.31 115 ALA A C 1
ATOM 914 O O . ALA A 1 115 ? 8.030 7.414 -12.511 1.00 97.31 115 ALA A O 1
ATOM 915 N N . MET A 1 116 ? 8.673 6.030 -14.164 1.00 97.00 116 MET A N 1
ATOM 916 C CA . MET A 1 116 ? 7.799 4.923 -13.749 1.00 97.00 116 MET A CA 1
ATOM 917 C C . MET A 1 116 ? 8.106 4.451 -12.324 1.00 97.00 116 MET A C 1
ATOM 919 O O . MET A 1 116 ? 7.195 4.134 -11.564 1.00 97.00 116 MET A O 1
ATOM 923 N N . ARG A 1 117 ? 9.387 4.431 -11.929 1.00 98.19 117 ARG A N 1
ATOM 924 C CA . ARG A 1 117 ? 9.777 4.084 -10.556 1.00 98.19 117 ARG A CA 1
ATOM 925 C C . ARG A 1 117 ? 9.231 5.085 -9.539 1.00 98.19 117 ARG A C 1
ATOM 927 O O . ARG A 1 117 ? 8.728 4.665 -8.505 1.00 98.19 117 ARG A O 1
ATOM 934 N N . ARG A 1 118 ? 9.291 6.388 -9.833 1.00 98.44 118 ARG A N 1
ATOM 935 C CA . ARG A 1 118 ? 8.731 7.424 -8.950 1.00 98.44 118 ARG A CA 1
ATOM 936 C C . ARG A 1 118 ? 7.219 7.301 -8.819 1.00 98.44 118 ARG A C 1
ATOM 938 O O . ARG A 1 118 ? 6.720 7.369 -7.704 1.00 98.44 118 ARG A O 1
ATOM 945 N N . GLU A 1 119 ? 6.512 7.075 -9.925 1.00 98.06 119 GLU A N 1
ATOM 946 C CA . GLU A 1 119 ? 5.062 6.843 -9.899 1.00 98.06 119 GLU A CA 1
ATOM 947 C C . GLU A 1 119 ? 4.711 5.609 -9.058 1.00 98.06 119 GLU A C 1
ATOM 949 O O . GLU A 1 119 ? 3.799 5.664 -8.235 1.00 98.06 119 GLU A O 1
ATOM 954 N N . TRP A 1 120 ? 5.475 4.521 -9.191 1.00 97.69 120 TRP A N 1
ATOM 955 C CA . TRP A 1 120 ? 5.303 3.330 -8.359 1.00 97.69 120 TRP A CA 1
ATOM 956 C C . TRP A 1 120 ? 5.533 3.621 -6.871 1.00 97.69 120 TRP A C 1
ATOM 958 O O . TRP A 1 120 ? 4.700 3.275 -6.039 1.00 97.69 120 TRP A O 1
ATOM 968 N N . GLU A 1 121 ? 6.631 4.295 -6.523 1.00 98.50 121 GLU A N 1
ATOM 969 C CA . GLU A 1 121 ? 6.937 4.681 -5.140 1.00 98.50 121 GLU A CA 1
ATOM 970 C C . GLU A 1 121 ? 5.884 5.639 -4.554 1.00 98.50 121 GLU A C 1
ATOM 972 O O . GLU A 1 121 ? 5.630 5.630 -3.349 1.00 98.50 121 GLU A O 1
ATOM 977 N N . GLU A 1 122 ? 5.275 6.497 -5.375 1.00 98.38 122 GLU A N 1
ATOM 978 C CA . GLU A 1 122 ? 4.156 7.356 -4.974 1.00 98.38 122 GLU A CA 1
ATOM 979 C C . GLU A 1 122 ? 2.875 6.556 -4.754 1.00 98.38 122 GLU A C 1
ATOM 981 O O . GLU A 1 122 ? 2.215 6.748 -3.732 1.00 98.38 122 GLU A O 1
ATOM 986 N N . MET A 1 123 ? 2.550 5.625 -5.653 1.00 98.12 123 MET A N 1
ATOM 987 C CA . MET A 1 123 ? 1.420 4.711 -5.484 1.00 98.12 123 MET A CA 1
ATOM 988 C C . MET A 1 123 ? 1.575 3.843 -4.235 1.00 98.12 123 MET A C 1
ATOM 990 O O . MET A 1 123 ? 0.618 3.683 -3.483 1.00 98.12 123 MET A O 1
ATOM 994 N N . GLU A 1 124 ? 2.771 3.318 -3.976 1.00 98.44 124 GLU A N 1
ATOM 995 C CA . GLU A 1 124 ? 3.056 2.513 -2.790 1.00 98.44 124 GLU A CA 1
ATOM 996 C C . GLU A 1 124 ? 2.917 3.345 -1.510 1.00 98.44 124 GLU A C 1
ATOM 998 O O . GLU A 1 124 ? 2.255 2.919 -0.561 1.00 98.44 124 GLU A O 1
ATOM 1003 N N . ARG A 1 125 ? 3.443 4.578 -1.499 1.00 98.50 125 ARG A N 1
ATOM 1004 C CA . ARG A 1 125 ? 3.232 5.517 -0.387 1.00 98.50 125 ARG A CA 1
ATOM 1005 C C . ARG A 1 125 ? 1.753 5.849 -0.190 1.00 98.50 125 ARG A C 1
ATOM 1007 O O . ARG A 1 125 ? 1.294 5.871 0.951 1.00 98.50 125 ARG A O 1
ATOM 1014 N N . ALA A 1 126 ? 1.000 6.078 -1.263 1.00 98.00 126 ALA A N 1
ATOM 1015 C CA . ALA A 1 126 ? -0.435 6.347 -1.192 1.00 98.00 126 ALA A CA 1
ATOM 1016 C C . ALA A 1 126 ? -1.215 5.136 -0.654 1.00 98.00 126 ALA A C 1
ATOM 1018 O O . ALA A 1 126 ? -2.076 5.300 0.208 1.00 98.00 126 ALA A O 1
ATOM 1019 N N . ALA A 1 127 ? -0.873 3.920 -1.086 1.00 97.69 127 ALA A N 1
ATOM 1020 C CA . ALA A 1 127 ? -1.472 2.685 -0.588 1.00 97.69 127 ALA A CA 1
ATOM 1021 C C . ALA A 1 127 ? -1.175 2.472 0.904 1.00 97.69 127 ALA A C 1
ATOM 1023 O O . ALA A 1 127 ? -2.084 2.168 1.675 1.00 97.69 127 ALA A O 1
ATOM 1024 N N . GLN A 1 128 ? 0.067 2.706 1.340 1.00 96.81 128 GLN A N 1
ATOM 1025 C CA . GLN A 1 128 ? 0.435 2.642 2.757 1.00 96.81 128 GLN A CA 1
ATOM 1026 C C . GLN A 1 128 ? -0.315 3.689 3.587 1.00 96.81 128 GLN A C 1
ATOM 1028 O O . GLN A 1 128 ? -0.811 3.376 4.668 1.00 96.81 128 GLN A O 1
ATOM 1033 N N . GLN A 1 129 ? -0.446 4.921 3.086 1.00 96.06 129 GLN A N 1
ATOM 1034 C CA . GLN A 1 129 ? -1.241 5.958 3.749 1.00 96.06 129 GLN A CA 1
ATOM 1035 C C . GLN A 1 129 ? -2.715 5.566 3.838 1.00 96.06 129 GLN A C 1
ATOM 1037 O O . GLN A 1 129 ? -3.323 5.744 4.890 1.00 96.06 129 GLN A O 1
ATOM 1042 N N . GLN A 1 130 ? -3.285 4.991 2.778 1.00 93.81 130 GLN A N 1
ATOM 1043 C CA . GLN A 1 130 ? -4.661 4.509 2.789 1.00 93.81 130 GLN A CA 1
ATOM 1044 C C . GLN A 1 130 ? -4.843 3.366 3.792 1.00 93.81 130 GLN A C 1
ATOM 1046 O O . GLN A 1 130 ? -5.825 3.357 4.528 1.00 93.81 130 GLN A O 1
ATOM 1051 N N . GLN A 1 131 ? -3.887 2.440 3.883 1.00 91.44 131 GLN A N 1
ATOM 1052 C CA . GLN A 1 131 ? -3.917 1.363 4.869 1.00 91.44 131 GLN A CA 1
ATOM 1053 C C . GLN A 1 131 ? -3.824 1.906 6.302 1.00 91.44 131 GLN A C 1
ATOM 1055 O O . GLN A 1 131 ? -4.586 1.482 7.167 1.00 91.44 131 GLN A O 1
ATOM 1060 N N . GLN A 1 132 ? -2.954 2.889 6.556 1.00 89.88 132 GLN A N 1
ATOM 1061 C CA . GLN A 1 132 ? -2.881 3.563 7.857 1.00 89.88 132 GLN A CA 1
ATOM 1062 C C . GLN A 1 132 ? -4.181 4.307 8.180 1.00 89.88 132 GLN A C 1
ATOM 1064 O O . GLN A 1 132 ? -4.662 4.228 9.306 1.00 89.88 132 GLN A O 1
ATOM 1069 N N . GLN A 1 133 ? -4.789 4.987 7.204 1.00 87.62 133 GLN A N 1
ATOM 1070 C CA . GLN A 1 133 ? -6.088 5.639 7.381 1.00 87.62 133 GLN A CA 1
ATOM 1071 C C . GLN A 1 133 ? -7.204 4.626 7.654 1.00 87.62 133 GLN A C 1
ATOM 1073 O O . GLN A 1 133 ? -8.064 4.875 8.493 1.00 87.62 133 GLN A O 1
ATOM 1078 N N . GLN A 1 134 ? -7.193 3.463 7.002 1.00 84.56 134 GLN A N 1
ATOM 1079 C CA . GLN A 1 134 ? -8.141 2.389 7.299 1.00 84.56 134 GLN A CA 1
ATOM 1080 C C . GLN A 1 134 ? -7.949 1.860 8.725 1.00 84.56 134 GLN A C 1
ATOM 1082 O O . GLN A 1 134 ? -8.932 1.679 9.431 1.00 84.56 134 GLN A O 1
ATOM 1087 N N . GLN A 1 135 ? -6.703 1.710 9.187 1.00 82.50 135 GLN A N 1
ATOM 1088 C CA . GLN A 1 135 ? -6.406 1.301 10.566 1.00 82.50 135 GLN A CA 1
ATOM 1089 C C . GLN A 1 135 ? -6.809 2.351 11.614 1.00 82.50 135 GLN A C 1
ATOM 1091 O O . GLN A 1 135 ? -7.170 1.992 12.736 1.00 82.50 135 GLN A O 1
ATOM 1096 N N . THR A 1 136 ? -6.738 3.649 11.294 1.00 77.50 136 THR A N 1
ATOM 1097 C CA . THR A 1 136 ? -7.148 4.712 12.228 1.00 77.50 136 THR A CA 1
ATOM 1098 C C . THR A 1 136 ? -8.653 4.956 12.223 1.00 77.50 136 THR A C 1
ATOM 1100 O O . THR A 1 136 ? -9.212 5.254 13.276 1.00 77.50 136 THR A O 1
ATOM 1103 N N . THR A 1 137 ? -9.325 4.792 11.081 1.00 66.88 137 THR A N 1
ATOM 1104 C CA . THR A 1 137 ? -10.783 4.980 10.955 1.00 66.88 137 THR A CA 1
ATOM 1105 C C . THR A 1 137 ? -11.599 3.820 11.522 1.00 66.88 137 THR A C 1
ATOM 1107 O O . THR A 1 137 ? -12.774 4.002 11.819 1.00 66.88 137 THR A O 1
ATOM 1110 N N . SER A 1 138 ? -10.990 2.654 11.753 1.00 66.19 138 SER A N 1
ATOM 1111 C CA . SER A 1 138 ? -11.641 1.510 12.403 1.00 66.19 138 SER A CA 1
ATOM 1112 C C . SER A 1 138 ? -11.583 1.534 13.937 1.00 66.19 138 SER A C 1
ATOM 1114 O O . SER A 1 138 ? -11.973 0.556 14.575 1.00 66.19 138 SER A O 1
ATOM 1116 N N . ARG A 1 139 ? -11.105 2.620 14.563 1.00 83.38 139 ARG A N 1
ATOM 1117 C CA . ARG A 1 139 ? -11.132 2.754 16.027 1.00 83.38 139 ARG A CA 1
ATOM 1118 C C . ARG A 1 139 ? -12.528 3.145 16.503 1.00 83.38 139 ARG A C 1
ATOM 1120 O O . ARG A 1 139 ? -12.802 4.314 16.746 1.00 83.38 139 ARG A O 1
ATOM 1127 N N . LEU A 1 140 ? -13.394 2.144 16.641 1.00 91.12 140 LEU A N 1
ATOM 1128 C CA . LEU A 1 140 ? -14.701 2.291 17.278 1.00 91.12 140 LEU A CA 1
ATOM 1129 C C . LEU A 1 140 ? -14.507 2.794 18.715 1.00 91.12 140 LEU A C 1
ATOM 1131 O O . LEU A 1 140 ? -13.699 2.251 19.472 1.00 91.12 140 LEU A O 1
ATOM 1135 N N . THR A 1 141 ? -15.248 3.823 19.103 1.00 93.94 141 THR A N 1
ATOM 1136 C CA . THR A 1 141 ? -15.286 4.342 20.468 1.00 93.94 141 THR A CA 1
ATOM 1137 C C . THR A 1 141 ? -16.635 4.030 21.093 1.00 93.94 141 THR A C 1
ATOM 1139 O O . THR A 1 141 ? -17.673 4.234 20.481 1.00 93.94 141 THR A O 1
ATOM 1142 N N . VAL A 1 142 ? -16.642 3.527 22.325 1.00 96.19 142 VAL A N 1
ATOM 1143 C CA . VAL A 1 142 ? -17.874 3.244 23.071 1.00 96.19 142 VAL A CA 1
ATOM 1144 C C . VAL A 1 142 ? -17.885 3.998 24.391 1.00 96.19 142 VAL A C 1
ATOM 1146 O O . VAL A 1 142 ? -16.847 4.253 25.009 1.00 96.19 142 VAL A O 1
ATOM 1149 N N . SER A 1 143 ? -19.079 4.370 24.826 1.00 97.00 143 SER A N 1
ATOM 1150 C CA . SER A 1 143 ? -19.338 5.089 26.066 1.00 97.00 143 SER A CA 1
ATOM 1151 C C . SER A 1 143 ? -19.796 4.101 27.134 1.00 97.00 143 SER A C 1
ATOM 1153 O O . SER A 1 143 ? -20.947 3.672 27.133 1.00 97.00 143 SER A O 1
ATOM 1155 N N . VAL A 1 144 ? -18.908 3.731 28.056 1.00 97.12 144 VAL A N 1
ATOM 1156 C CA . VAL A 1 144 ? -19.172 2.700 29.066 1.00 97.12 144 VAL A CA 1
ATOM 1157 C C . VAL A 1 144 ? -19.600 3.318 30.397 1.00 97.12 144 VAL A C 1
ATOM 1159 O O . VAL A 1 144 ? -18.920 4.194 30.937 1.00 97.12 144 VAL A O 1
ATOM 1162 N N . VAL A 1 145 ? -20.702 2.828 30.967 1.00 97.19 145 VAL A N 1
ATOM 1163 C CA . VAL A 1 145 ? -21.218 3.230 32.285 1.00 97.19 145 VAL A CA 1
ATOM 1164 C C . VAL A 1 145 ? -21.304 2.009 33.194 1.00 97.19 145 VAL A C 1
ATOM 1166 O O . VAL A 1 145 ? -21.818 0.965 32.806 1.00 97.19 145 VAL A O 1
ATOM 1169 N N . LEU A 1 146 ? -20.817 2.119 34.430 1.00 96.50 146 LEU A N 1
ATOM 1170 C CA . LEU A 1 146 ? -20.973 1.056 35.424 1.00 96.50 146 LEU A CA 1
ATOM 1171 C C . LEU A 1 146 ? -22.401 1.074 35.986 1.00 96.50 146 LEU A C 1
ATOM 1173 O O . LEU A 1 146 ? -22.823 2.070 36.580 1.00 96.50 146 LEU A O 1
ATOM 1177 N N . ARG A 1 147 ? -23.135 -0.035 35.845 1.00 95.69 147 ARG A N 1
ATOM 1178 C CA . ARG A 1 147 ? -24.528 -0.136 36.294 1.00 95.69 147 ARG A CA 1
ATOM 1179 C C . ARG A 1 147 ? -24.647 0.138 37.794 1.00 95.69 147 ARG A C 1
ATOM 1181 O O . ARG A 1 147 ? -23.960 -0.475 38.609 1.00 95.69 147 ARG A O 1
ATOM 1188 N N . GLY A 1 148 ? -25.542 1.059 38.154 1.00 92.44 148 GLY A N 1
ATOM 1189 C CA . GLY A 1 148 ? -25.761 1.486 39.542 1.00 92.44 148 GLY A CA 1
ATOM 1190 C C . GLY A 1 148 ? -24.707 2.458 40.086 1.00 92.44 148 GLY A C 1
ATOM 1191 O O . GLY A 1 148 ? -24.746 2.792 41.268 1.00 92.44 148 GLY A O 1
ATOM 1192 N N . SER A 1 149 ? -23.772 2.925 39.255 1.00 91.75 149 SER A N 1
ATOM 1193 C CA . SER A 1 149 ? -22.796 3.946 39.632 1.00 91.75 149 SER A CA 1
ATOM 1194 C C . SER A 1 149 ? -23.262 5.345 39.229 1.00 91.75 149 SER A C 1
ATOM 1196 O O . SER A 1 149 ? -23.852 5.528 38.172 1.00 91.75 149 SER A O 1
ATOM 1198 N N . THR A 1 150 ? -22.937 6.350 40.044 1.00 88.88 150 THR A N 1
ATOM 1199 C CA . THR A 1 150 ? -23.061 7.780 39.697 1.00 88.88 150 THR A CA 1
ATOM 1200 C C . THR A 1 150 ? -21.791 8.342 39.053 1.00 88.88 150 THR A C 1
ATOM 1202 O O . THR A 1 150 ? -21.678 9.549 38.839 1.00 88.88 150 THR A O 1
ATOM 1205 N N . ARG A 1 151 ? -20.794 7.485 38.792 1.00 86.44 151 ARG A N 1
ATOM 1206 C CA . ARG A 1 151 ? -19.531 7.886 38.169 1.00 86.44 151 ARG A CA 1
ATOM 1207 C C . ARG A 1 151 ? -19.748 8.360 36.725 1.00 86.44 151 ARG A C 1
ATOM 1209 O O . ARG A 1 151 ? -20.675 7.888 36.069 1.00 86.44 151 ARG A O 1
ATOM 1216 N N . PRO A 1 152 ? -18.883 9.263 36.229 1.00 86.56 152 PRO A N 1
ATOM 1217 C CA . PRO A 1 152 ? -18.961 9.738 34.855 1.00 86.56 152 PRO A CA 1
ATOM 1218 C C . PRO A 1 152 ? -18.762 8.595 33.854 1.00 86.56 152 PRO A C 1
ATOM 1220 O O . PRO A 1 152 ? -18.020 7.643 34.116 1.00 86.56 152 PRO A O 1
ATOM 1223 N N . THR A 1 153 ? -19.416 8.726 32.702 1.00 92.81 153 THR A N 1
ATOM 1224 C CA . THR A 1 153 ? -19.265 7.844 31.544 1.00 92.81 153 THR A CA 1
ATOM 1225 C C . THR A 1 153 ? -17.811 7.798 31.092 1.00 92.81 153 THR A C 1
ATOM 1227 O O . THR A 1 153 ? -17.158 8.832 30.948 1.00 92.81 153 THR A O 1
ATOM 1230 N N . LEU A 1 154 ? -17.303 6.592 30.858 1.00 94.88 154 LEU A N 1
ATOM 1231 C CA . LEU A 1 154 ? -15.954 6.371 30.367 1.00 94.88 154 LEU A CA 1
ATOM 1232 C C . LEU A 1 154 ? -15.988 6.174 28.850 1.00 94.88 154 LEU A C 1
ATOM 1234 O O . LEU A 1 154 ? -16.558 5.198 28.372 1.00 94.88 154 LEU A O 1
ATOM 1238 N N . HIS A 1 155 ? -15.323 7.045 28.096 1.00 94.88 155 HIS A N 1
ATOM 1239 C CA . HIS A 1 155 ? -15.096 6.813 26.669 1.00 94.88 155 HIS A CA 1
ATOM 1240 C C . HIS A 1 155 ? -13.905 5.868 26.477 1.00 94.88 155 HIS A C 1
ATOM 1242 O O . HIS A 1 155 ? -12.792 6.136 26.951 1.00 94.88 155 HIS A O 1
ATOM 1248 N N . GLN A 1 156 ? -14.143 4.743 25.809 1.00 94.06 156 GLN A N 1
ATOM 1249 C CA . GLN A 1 156 ? -13.164 3.686 25.604 1.00 94.06 156 GLN A CA 1
ATOM 1250 C C . GLN A 1 156 ? -13.071 3.324 24.120 1.00 94.06 156 GLN A C 1
ATOM 1252 O O . GLN A 1 156 ? -14.072 2.992 23.494 1.00 94.06 156 GLN A O 1
ATOM 1257 N N . GLU A 1 157 ? -11.856 3.354 23.570 1.00 93.81 157 GLU A N 1
ATOM 1258 C CA . GLU A 1 157 ? -11.574 2.767 22.255 1.00 93.81 157 GLU A CA 1
ATOM 1259 C C . GLU A 1 157 ? -11.720 1.243 22.346 1.00 93.81 157 GLU A C 1
ATOM 1261 O O . GLU A 1 157 ? -11.164 0.630 23.268 1.00 93.81 157 GLU A O 1
ATOM 1266 N N . VAL A 1 158 ? -12.450 0.652 21.401 1.00 92.38 158 VAL A N 1
ATOM 1267 C CA . VAL A 1 158 ? -12.665 -0.791 21.272 1.00 92.38 158 VAL A CA 1
ATOM 1268 C C . VAL A 1 158 ? -11.403 -1.423 20.666 1.00 92.38 158 VAL A C 1
ATOM 1270 O O . VAL A 1 158 ? -11.087 -1.157 19.507 1.00 92.38 158 VAL A O 1
ATOM 1273 N N . PRO A 1 159 ? -10.626 -2.214 21.430 1.00 89.94 159 PRO A N 1
ATOM 1274 C CA . PRO A 1 159 ? -9.507 -2.982 20.887 1.00 89.94 159 PRO A CA 1
ATOM 1275 C C . PRO A 1 159 ? -9.998 -4.126 19.989 1.00 89.94 159 PRO A C 1
ATOM 1277 O O . PRO A 1 159 ? -11.171 -4.480 20.015 1.00 89.94 159 PRO A O 1
ATOM 1280 N N . GLU A 1 160 ? -9.085 -4.760 19.248 1.00 87.88 160 GLU A N 1
ATOM 1281 C CA . GLU A 1 160 ? -9.411 -5.892 18.364 1.00 87.88 160 GLU A CA 1
ATOM 1282 C C . GLU A 1 160 ? -10.036 -7.081 19.118 1.00 87.88 160 GLU A C 1
ATOM 1284 O O . GLU A 1 160 ? -10.944 -7.729 18.601 1.00 87.88 160 GLU A O 1
ATOM 1289 N N . SER A 1 161 ? -9.603 -7.330 20.361 1.00 92.94 161 SER A N 1
ATOM 1290 C CA . SER A 1 161 ? -10.119 -8.403 21.220 1.00 92.94 161 SER A CA 1
ATOM 1291 C C . SER A 1 161 ? -11.157 -7.898 22.226 1.00 92.94 161 SER A C 1
ATOM 1293 O O . SER A 1 161 ? -10.924 -6.927 22.945 1.00 92.94 161 SER A O 1
ATOM 1295 N N . PHE A 1 162 ? -12.285 -8.600 22.337 1.00 93.88 162 PHE A N 1
ATOM 1296 C CA . PHE A 1 162 ? -13.324 -8.284 23.321 1.00 93.88 162 PHE A CA 1
ATOM 1297 C C . PHE A 1 162 ? -12.828 -8.441 24.772 1.00 93.88 162 PHE A C 1
ATOM 1299 O O . PHE A 1 162 ? -13.153 -7.627 25.636 1.00 93.88 162 PHE A O 1
ATOM 1306 N N . ASP A 1 163 ? -11.967 -9.425 25.041 1.00 94.19 163 ASP A N 1
ATOM 1307 C CA . ASP A 1 163 ? -11.383 -9.624 26.374 1.00 94.19 163 ASP A CA 1
ATOM 1308 C C . ASP A 1 163 ? -10.480 -8.449 26.778 1.00 94.19 163 ASP A C 1
ATOM 1310 O O . ASP A 1 163 ? -10.460 -8.024 27.937 1.00 94.19 163 ASP A O 1
ATOM 1314 N N . ASP A 1 164 ? -9.779 -7.861 25.805 1.00 94.31 164 ASP A N 1
ATOM 1315 C CA . ASP A 1 164 ? -8.966 -6.666 26.023 1.00 94.31 164 ASP A CA 1
ATOM 1316 C C . ASP A 1 164 ? -9.822 -5.442 26.326 1.00 94.31 164 ASP A C 1
ATOM 1318 O O . ASP A 1 164 ? -9.427 -4.620 27.161 1.00 94.31 164 ASP A O 1
ATOM 1322 N N . LEU A 1 165 ? -10.988 -5.321 25.679 1.00 95.31 165 LEU A N 1
ATOM 1323 C CA . LEU A 1 165 ? -11.957 -4.272 25.984 1.00 95.31 165 LEU A CA 1
ATOM 1324 C C . LEU A 1 165 ? -12.389 -4.398 27.442 1.00 95.31 165 LEU A C 1
ATOM 1326 O O . LEU A 1 165 ? -12.269 -3.441 28.207 1.00 95.31 165 LEU A O 1
ATOM 1330 N N . LEU A 1 166 ? -12.840 -5.592 27.832 1.00 94.88 166 LEU A N 1
ATOM 1331 C CA . LEU A 1 166 ? -13.343 -5.856 29.173 1.00 94.88 166 LEU A CA 1
ATOM 1332 C C . LEU A 1 166 ? -12.271 -5.585 30.232 1.00 94.88 166 LEU A C 1
ATOM 1334 O O . LEU A 1 166 ? -12.530 -4.880 31.207 1.00 94.88 166 LEU A O 1
ATOM 1338 N N . ARG A 1 167 ? -11.044 -6.063 30.007 1.00 95.12 167 ARG A N 1
ATOM 1339 C CA . ARG A 1 167 ? -9.898 -5.821 30.889 1.00 95.12 167 ARG A CA 1
ATOM 1340 C C . ARG A 1 167 ? -9.595 -4.330 31.054 1.00 95.12 167 ARG A C 1
ATOM 1342 O O . ARG A 1 167 ? -9.503 -3.867 32.187 1.00 95.12 167 ARG A O 1
ATOM 1349 N N . LYS A 1 168 ? -9.493 -3.565 29.958 1.00 95.25 168 LYS A N 1
ATOM 1350 C CA . LYS A 1 168 ? -9.219 -2.112 30.002 1.00 95.25 168 LYS A CA 1
ATOM 1351 C C . LYS A 1 168 ? -10.333 -1.334 30.697 1.00 95.25 168 LYS A C 1
ATOM 1353 O O . LYS A 1 168 ? -10.063 -0.412 31.466 1.00 95.25 168 LYS A O 1
ATOM 1358 N N . VAL A 1 169 ? -11.584 -1.706 30.433 1.00 95.81 169 VAL A N 1
ATOM 1359 C CA . VAL A 1 169 ? -12.754 -1.121 31.093 1.00 95.81 169 VAL A CA 1
ATOM 1360 C C . VAL A 1 169 ? -12.684 -1.382 32.600 1.00 95.81 169 VAL A C 1
ATOM 1362 O O . VAL A 1 169 ? -12.791 -0.442 33.388 1.00 95.81 169 VAL A O 1
ATOM 1365 N N . LEU A 1 170 ? -12.451 -2.630 33.015 1.00 95.38 170 LEU A N 1
ATOM 1366 C CA . LEU A 1 170 ? -12.321 -2.998 34.426 1.00 95.38 170 LEU A CA 1
ATOM 1367 C C . LEU A 1 170 ? -11.172 -2.247 35.107 1.00 95.38 170 LEU A C 1
ATOM 1369 O O . LEU A 1 170 ? -11.371 -1.680 36.182 1.00 95.38 170 LEU A O 1
ATOM 1373 N N . GLU A 1 171 ? -10.002 -2.183 34.472 1.00 95.12 171 GLU A N 1
ATOM 1374 C CA . GLU A 1 171 ? -8.836 -1.444 34.964 1.00 95.12 171 GLU A CA 1
ATOM 1375 C C . GLU A 1 171 ? -9.164 0.039 35.190 1.00 95.12 171 GLU A C 1
ATOM 1377 O O . GLU A 1 171 ? -8.944 0.559 36.285 1.00 95.12 171 GLU A O 1
ATOM 1382 N N . ARG A 1 172 ? -9.804 0.700 34.215 1.00 94.88 172 ARG A N 1
ATOM 1383 C CA . ARG A 1 172 ? -10.196 2.116 34.316 1.00 94.88 172 ARG A CA 1
ATOM 1384 C C . ARG A 1 172 ? -11.264 2.390 35.371 1.00 94.88 172 ARG A C 1
ATOM 1386 O O . ARG A 1 172 ? -11.270 3.467 35.964 1.00 94.88 172 ARG A O 1
ATOM 1393 N N . PHE A 1 173 ? -12.141 1.430 35.654 1.00 94.88 173 PHE A N 1
ATOM 1394 C CA . PHE A 1 173 ? -13.076 1.535 36.777 1.00 94.88 173 PHE A CA 1
ATOM 1395 C C . PHE A 1 173 ? -12.437 1.202 38.143 1.00 94.88 173 PHE A C 1
ATOM 1397 O O . PHE A 1 173 ? -13.085 1.396 39.180 1.00 94.88 173 PHE A O 1
ATOM 1404 N N . GLY A 1 174 ? -11.163 0.786 38.170 1.00 94.19 174 GLY A N 1
ATOM 1405 C CA . GLY A 1 174 ? -10.394 0.480 39.381 1.00 94.19 174 GLY A CA 1
ATOM 1406 C C . GLY A 1 174 ? -10.500 -0.976 39.843 1.00 94.19 174 GLY A C 1
ATOM 1407 O O . GLY A 1 174 ? -10.300 -1.265 41.024 1.00 94.19 174 GLY A O 1
ATOM 1408 N N . PHE A 1 175 ? -10.849 -1.890 38.936 1.00 93.12 175 PHE A N 1
ATOM 1409 C CA . PHE A 1 175 ? -10.974 -3.327 39.192 1.00 93.12 175 PHE A CA 1
ATOM 1410 C C . PHE A 1 175 ? -9.792 -4.154 38.666 1.00 93.12 175 PHE A C 1
ATOM 1412 O O . PHE A 1 175 ? -9.861 -5.374 38.737 1.00 93.12 175 PHE A O 1
ATOM 1419 N N . GLY A 1 176 ? -8.712 -3.527 38.180 1.00 89.69 176 GLY A N 1
ATOM 1420 C CA . GLY A 1 176 ? -7.550 -4.236 37.615 1.00 89.69 176 GLY A CA 1
ATOM 1421 C C . GLY A 1 176 ? -6.927 -5.267 38.566 1.00 89.69 176 GLY A C 1
ATOM 1422 O O . GLY A 1 176 ? -6.631 -6.382 38.151 1.00 89.69 176 GLY A O 1
ATOM 1423 N N . ASP A 1 177 ? -6.838 -4.932 39.857 1.00 89.94 177 ASP A N 1
ATOM 1424 C CA . ASP A 1 177 ? -6.260 -5.807 40.890 1.00 89.94 177 ASP A CA 1
ATOM 1425 C C . ASP A 1 177 ? -7.312 -6.560 41.719 1.00 89.94 177 ASP A C 1
ATOM 1427 O O . ASP A 1 177 ? -6.983 -7.274 42.669 1.00 89.94 177 ASP A O 1
ATOM 1431 N N . ARG A 1 178 ? -8.606 -6.366 41.429 1.00 84.31 178 ARG A N 1
ATOM 1432 C CA . ARG A 1 178 ? -9.687 -6.954 42.227 1.00 84.31 178 ARG A CA 1
ATOM 1433 C C . ARG A 1 178 ? -10.182 -8.232 41.560 1.00 84.31 178 ARG A C 1
ATOM 1435 O O . ARG A 1 178 ? -10.443 -8.216 40.361 1.00 84.31 178 ARG A O 1
ATOM 1442 N N . PRO A 1 179 ? -10.400 -9.321 42.317 1.00 79.19 179 PRO A N 1
ATOM 1443 C CA . PRO A 1 179 ? -10.997 -10.523 41.759 1.00 79.19 179 PRO A CA 1
ATOM 1444 C C . PRO A 1 179 ? -12.457 -10.236 41.391 1.00 79.19 179 PRO A C 1
ATOM 1446 O O . PRO A 1 179 ? -13.351 -10.245 42.239 1.00 79.19 179 PRO A O 1
ATOM 1449 N N . VAL A 1 180 ? -12.697 -9.952 40.115 1.00 86.19 180 VAL A N 1
ATOM 1450 C CA . VAL A 1 180 ? -14.035 -9.893 39.530 1.00 86.19 180 VAL A CA 1
ATOM 1451 C C . VAL A 1 180 ? -14.363 -11.288 39.028 1.00 86.19 180 VAL A C 1
ATOM 1453 O O . VAL A 1 180 ? -13.632 -11.845 38.215 1.00 86.19 180 VAL A O 1
ATOM 1456 N N . ARG A 1 181 ? -15.445 -11.877 39.542 1.00 86.12 181 ARG A N 1
ATOM 1457 C CA . ARG A 1 181 ? -15.818 -13.248 39.181 1.00 86.12 181 ARG A CA 1
ATOM 1458 C C . ARG A 1 181 ? -16.308 -13.326 37.739 1.00 86.12 181 ARG A C 1
ATOM 1460 O O . ARG A 1 181 ? -15.916 -14.220 37.003 1.00 86.12 181 ARG A O 1
ATOM 1467 N N . GLU A 1 182 ? -17.163 -12.379 37.365 1.00 92.62 182 GLU A N 1
ATOM 1468 C CA . GLU A 1 182 ? -17.685 -12.242 36.014 1.00 92.62 182 GLU A CA 1
ATOM 1469 C C . GLU A 1 182 ? -18.096 -10.784 35.765 1.00 92.62 182 GLU A C 1
ATOM 1471 O O . GLU A 1 182 ? -18.727 -10.142 36.612 1.00 92.62 182 GLU A O 1
ATOM 1476 N N . ALA A 1 183 ? -17.724 -10.262 34.600 1.00 94.31 183 ALA A N 1
ATOM 1477 C CA . ALA A 1 183 ? -18.113 -8.944 34.123 1.00 94.31 183 ALA A CA 1
ATOM 1478 C C . ALA A 1 183 ? -18.806 -9.101 32.772 1.00 94.31 183 ALA A C 1
ATOM 1480 O O . ALA A 1 183 ? -18.326 -9.827 31.904 1.00 94.31 183 ALA A O 1
ATOM 1481 N N . ARG A 1 184 ? -19.950 -8.439 32.609 1.00 96.31 184 ARG A N 1
ATOM 1482 C CA . ARG A 1 184 ? -20.761 -8.502 31.392 1.00 96.31 184 ARG A CA 1
ATOM 1483 C C . ARG A 1 184 ? -21.034 -7.097 30.884 1.00 96.31 184 ARG A C 1
ATOM 1485 O O . ARG A 1 184 ? -21.290 -6.194 31.680 1.00 96.31 184 ARG A O 1
ATOM 1492 N N . LEU A 1 185 ? -20.988 -6.933 29.569 1.00 96.81 185 LEU A N 1
ATOM 1493 C CA . LEU A 1 185 ? -21.316 -5.687 28.887 1.00 96.81 185 LEU A CA 1
ATOM 1494 C C . LEU A 1 185 ? -22.697 -5.814 28.247 1.00 96.81 185 LEU A C 1
ATOM 1496 O O . LEU A 1 185 ? -23.002 -6.841 27.645 1.00 96.81 185 LEU A O 1
ATOM 1500 N N . PHE A 1 186 ? -23.525 -4.783 28.379 1.00 97.25 186 PHE A N 1
ATOM 1501 C CA . PHE A 1 186 ? -24.845 -4.721 27.759 1.00 97.25 186 PHE A CA 1
ATOM 1502 C C . PHE A 1 186 ? -24.967 -3.470 26.895 1.00 97.25 186 PHE A C 1
ATOM 1504 O O . PHE A 1 186 ? -24.692 -2.379 27.376 1.00 97.25 186 PHE A O 1
ATOM 1511 N N . ALA A 1 187 ? -25.414 -3.613 25.653 1.00 96.75 187 ALA A N 1
ATOM 1512 C CA . ALA A 1 187 ? -25.747 -2.499 24.767 1.00 96.75 187 ALA A CA 1
ATOM 1513 C C . ALA A 1 187 ? -27.254 -2.547 24.508 1.00 96.75 187 ALA A C 1
ATOM 1515 O O . ALA A 1 187 ? -27.783 -3.604 24.166 1.00 96.75 187 ALA A O 1
ATOM 1516 N N . GLU A 1 188 ? -27.961 -1.445 24.771 1.00 95.19 188 GLU A N 1
ATOM 1517 C CA . GLU A 1 188 ? -29.429 -1.365 24.637 1.00 95.19 188 GLU A CA 1
ATOM 1518 C C . GLU A 1 188 ? -30.189 -2.499 25.372 1.00 95.19 188 GLU A C 1
ATOM 1520 O O . GLU A 1 188 ? -31.259 -2.944 24.964 1.00 95.19 188 GLU A O 1
ATOM 1525 N N . GLY A 1 189 ? -29.623 -2.996 26.478 1.00 94.69 189 GLY A N 1
ATOM 1526 C CA . GLY A 1 189 ? -30.186 -4.095 27.270 1.00 94.69 189 GLY A CA 1
ATOM 1527 C C . GLY A 1 189 ? -29.881 -5.509 26.756 1.00 94.69 189 GLY A C 1
ATOM 1528 O O . GLY A 1 189 ? -30.213 -6.476 27.444 1.00 94.69 189 GLY A O 1
ATOM 1529 N N . ALA A 1 190 ? -29.211 -5.660 25.610 1.00 97.00 190 ALA A N 1
ATOM 1530 C CA . ALA A 1 190 ? -28.750 -6.945 25.087 1.00 97.00 190 ALA A CA 1
ATOM 1531 C C . ALA A 1 190 ? -27.313 -7.252 25.534 1.00 97.00 190 ALA A C 1
ATOM 1533 O O . ALA A 1 190 ? -26.475 -6.357 25.614 1.00 97.00 190 ALA A O 1
ATOM 1534 N N . LEU A 1 191 ? -27.019 -8.523 25.830 1.00 96.75 191 LEU A N 1
ATOM 1535 C CA . LEU A 1 191 ? -25.674 -8.959 26.216 1.00 96.75 191 LEU A CA 1
ATOM 1536 C C . LEU A 1 191 ? -24.723 -8.864 25.017 1.00 96.75 191 LEU A C 1
ATOM 1538 O O . LEU A 1 191 ? -24.947 -9.500 23.989 1.00 96.75 191 LEU A O 1
ATOM 1542 N N . VAL A 1 192 ? -23.629 -8.128 25.185 1.00 96.50 192 VAL A N 1
ATOM 1543 C CA . VAL A 1 192 ? -22.554 -8.017 24.199 1.00 96.50 192 VAL A CA 1
ATOM 1544 C C . VAL A 1 192 ? -21.553 -9.139 24.452 1.00 96.50 192 VAL A C 1
ATOM 1546 O O . VAL A 1 192 ? -20.882 -9.156 25.482 1.00 96.50 192 VAL A O 1
ATOM 1549 N N . SER A 1 193 ? -21.459 -10.084 23.517 1.00 94.31 193 SER A N 1
ATOM 1550 C CA . SER A 1 193 ? -20.514 -11.211 23.580 1.00 94.31 193 SER A CA 1
ATOM 1551 C C . SER A 1 193 ? -19.293 -11.067 22.665 1.00 94.31 193 SER A C 1
ATOM 1553 O O . SER A 1 193 ? -18.378 -11.878 22.751 1.00 94.31 193 SER A O 1
ATOM 1555 N N . ALA A 1 194 ? -19.295 -10.088 21.758 1.00 93.88 194 ALA A N 1
ATOM 1556 C CA . ALA A 1 194 ? -18.247 -9.862 20.766 1.00 93.88 194 ALA A CA 1
ATOM 1557 C C . ALA A 1 194 ? -18.249 -8.396 20.311 1.00 93.88 194 ALA A C 1
ATOM 1559 O O . ALA A 1 194 ? -19.285 -7.729 20.370 1.00 93.88 194 ALA A O 1
ATOM 1560 N N . ASN A 1 195 ? -17.105 -7.920 19.812 1.00 90.75 195 ASN A N 1
ATOM 1561 C CA . ASN A 1 195 ? -16.936 -6.548 19.319 1.00 90.75 195 ASN A CA 1
ATOM 1562 C C . ASN A 1 195 ? -17.835 -6.216 18.116 1.00 90.75 195 ASN A C 1
ATOM 1564 O O . ASN A 1 195 ? -18.192 -5.061 17.932 1.00 90.75 195 ASN A O 1
ATOM 1568 N N . GLU A 1 196 ? -18.245 -7.215 17.329 1.00 91.75 196 GLU A N 1
ATOM 1569 C CA . GLU A 1 196 ? -19.120 -7.043 16.155 1.00 91.75 196 GLU A CA 1
ATOM 1570 C C . GLU A 1 196 ? -20.510 -6.484 16.503 1.00 91.75 196 GLU A C 1
ATOM 1572 O O . GLU A 1 196 ? -21.201 -5.945 15.640 1.00 91.75 196 GLU A O 1
ATOM 1577 N N . HIS A 1 197 ? -20.926 -6.595 17.768 1.00 92.44 197 HIS A N 1
ATOM 1578 C CA . HIS A 1 197 ? -22.193 -6.047 18.253 1.00 92.44 197 HIS A CA 1
ATOM 1579 C C . HIS A 1 197 ? -22.093 -4.584 18.704 1.00 92.44 197 HIS A C 1
ATOM 1581 O O . HIS A 1 197 ? -23.105 -4.022 19.111 1.00 92.44 197 HIS A O 1
ATOM 1587 N N . LEU A 1 198 ? -20.898 -3.986 18.669 1.00 93.31 198 LEU A N 1
ATOM 1588 C CA . LEU A 1 198 ? -20.655 -2.606 19.079 1.00 93.31 198 LEU A CA 1
ATOM 1589 C C . LEU A 1 198 ? -20.497 -1.705 17.854 1.00 93.31 198 LEU A C 1
ATOM 1591 O O . LEU A 1 198 ? -19.826 -2.053 16.882 1.00 93.31 198 LEU A O 1
ATOM 1595 N N . ARG A 1 199 ? -21.082 -0.515 17.921 1.00 93.88 199 ARG A N 1
ATOM 1596 C CA . ARG A 1 199 ? -20.930 0.565 16.946 1.00 93.88 199 ARG A CA 1
ATOM 1597 C C . ARG A 1 199 ? -20.245 1.763 17.588 1.00 93.88 199 ARG A C 1
ATOM 1599 O O . ARG A 1 199 ? -20.186 1.900 18.809 1.00 93.88 199 ARG A O 1
ATOM 1606 N N . ASP A 1 200 ? -19.705 2.633 16.741 1.00 93.56 200 ASP A N 1
ATOM 1607 C CA . ASP A 1 200 ? -19.086 3.870 17.203 1.00 93.56 200 ASP A CA 1
ATOM 1608 C C . ASP A 1 200 ? -20.140 4.766 17.866 1.00 93.56 200 ASP A C 1
ATOM 1610 O O . ASP A 1 200 ? -21.200 5.027 17.297 1.00 93.56 200 ASP A O 1
ATOM 1614 N N . GLY A 1 201 ? -19.847 5.206 19.085 1.00 94.19 201 GLY A N 1
ATOM 1615 C CA . GLY A 1 201 ? -20.741 5.985 19.932 1.00 94.19 201 GLY A CA 1
ATOM 1616 C C . GLY A 1 201 ? -21.690 5.172 20.816 1.00 94.19 201 GLY A C 1
ATOM 1617 O O . GLY A 1 201 ? -22.404 5.788 21.607 1.00 94.19 201 GLY A O 1
ATOM 1618 N N . ASP A 1 202 ? -21.694 3.834 20.748 1.00 96.56 202 ASP A N 1
ATOM 1619 C CA . ASP A 1 202 ? -22.633 3.023 21.534 1.00 96.56 202 ASP A CA 1
ATOM 1620 C C . ASP A 1 202 ? -22.493 3.258 23.042 1.00 96.56 202 ASP A C 1
ATOM 1622 O O . ASP A 1 202 ? -21.394 3.371 23.597 1.00 96.56 202 ASP A O 1
ATOM 1626 N N . HIS A 1 203 ? -23.639 3.280 23.721 1.00 96.62 203 HIS A N 1
ATOM 1627 C CA . HIS A 1 203 ? -23.717 3.332 25.174 1.00 96.62 203 HIS A CA 1
ATOM 1628 C C . HIS A 1 203 ? -23.794 1.918 25.746 1.00 96.62 203 HIS A C 1
ATOM 1630 O O . HIS A 1 203 ? -24.765 1.194 25.523 1.00 96.62 203 HIS A O 1
ATOM 1636 N N . VAL A 1 204 ? -22.770 1.538 26.508 1.00 97.12 204 VAL A N 1
ATOM 1637 C CA . VAL A 1 204 ? -22.610 0.182 27.033 1.00 97.12 204 VAL A CA 1
ATOM 1638 C C . VAL A 1 204 ? -22.658 0.200 28.557 1.00 97.12 204 VAL A C 1
ATOM 1640 O O . VAL A 1 204 ? -21.908 0.920 29.215 1.00 97.12 204 VAL A O 1
ATOM 1643 N N . GLU A 1 205 ? -23.514 -0.624 29.145 1.00 97.06 205 GLU A N 1
ATOM 1644 C CA . GLU A 1 205 ? -23.574 -0.833 30.585 1.00 97.06 205 GLU A CA 1
ATOM 1645 C C . GLU A 1 205 ? -22.659 -1.983 31.009 1.00 97.06 205 GLU A C 1
ATOM 1647 O O . GLU A 1 205 ? -22.817 -3.125 30.577 1.00 97.06 205 GLU A O 1
ATOM 1652 N N . LEU A 1 206 ? -21.725 -1.699 31.913 1.00 97.12 206 LEU A N 1
ATOM 1653 C CA . LEU A 1 206 ? -20.932 -2.711 32.597 1.00 97.12 206 LEU A CA 1
ATOM 1654 C C . LEU A 1 206 ? -21.684 -3.211 33.829 1.00 97.12 206 LEU A C 1
ATOM 1656 O O . LEU A 1 206 ? -21.991 -2.444 34.744 1.00 97.12 206 LEU A O 1
ATOM 1660 N N . VAL A 1 207 ? -21.917 -4.518 33.887 1.00 96.62 207 VAL A N 1
ATOM 1661 C CA . VAL A 1 207 ? -22.531 -5.200 35.025 1.00 96.62 207 VAL A CA 1
ATOM 1662 C C . VAL A 1 207 ? -21.518 -6.157 35.634 1.00 96.62 207 VAL A C 1
ATOM 1664 O O . VAL A 1 207 ? -21.053 -7.094 34.985 1.00 96.62 207 VAL A O 1
ATOM 1667 N N . LEU A 1 208 ? -21.188 -5.924 36.903 1.00 94.81 208 LEU A N 1
ATOM 1668 C CA . LEU A 1 208 ? -20.350 -6.823 37.689 1.00 94.81 208 LEU A CA 1
ATOM 1669 C C . LEU A 1 208 ? -21.250 -7.826 38.403 1.00 94.81 208 LEU A C 1
ATOM 1671 O O . LEU A 1 208 ? -22.110 -7.439 39.198 1.00 94.81 208 LEU A O 1
ATOM 1675 N N . VAL A 1 209 ? -21.057 -9.113 38.132 1.00 90.38 209 VAL A N 1
ATOM 1676 C CA . VAL A 1 209 ? -21.778 -10.167 38.844 1.00 90.38 209 VAL A CA 1
ATOM 1677 C C . VAL A 1 209 ? -21.030 -10.422 40.147 1.00 90.38 209 VAL A C 1
ATOM 1679 O O . VAL A 1 209 ? -19.912 -10.944 40.155 1.00 90.38 209 VAL A O 1
ATOM 1682 N N . ALA A 1 210 ? -21.631 -10.007 41.265 1.00 77.31 210 ALA A N 1
ATOM 1683 C CA . ALA A 1 210 ? -21.082 -10.291 42.583 1.00 77.31 210 ALA A CA 1
ATOM 1684 C C . ALA A 1 210 ? -20.951 -11.814 42.776 1.00 77.31 210 ALA A C 1
ATOM 1686 O O . ALA A 1 210 ? -21.803 -12.568 42.291 1.00 77.31 210 ALA A O 1
ATOM 1687 N N . PRO A 1 211 ? -19.912 -12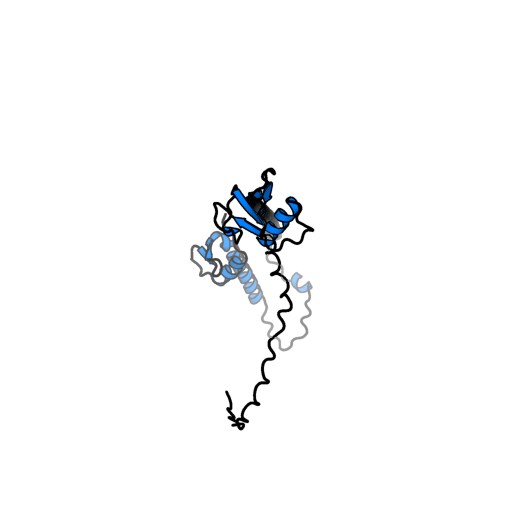.295 43.482 1.00 68.44 211 PRO A N 1
ATOM 1688 C CA . PRO A 1 211 ? -19.835 -13.700 43.842 1.00 68.44 211 PRO A CA 1
ATOM 1689 C C . PRO A 1 211 ? -21.109 -14.073 44.600 1.00 68.44 211 PRO A C 1
ATOM 1691 O O . PRO A 1 211 ? -21.430 -13.465 45.621 1.00 68.44 211 PRO A O 1
ATOM 1694 N N . GLN A 1 212 ? -21.853 -15.050 44.074 1.00 69.06 212 GLN A N 1
ATOM 1695 C CA . GLN A 1 212 ? -22.966 -15.644 44.803 1.00 69.06 212 GLN A CA 1
ATOM 1696 C C . GLN A 1 212 ? -22.409 -16.075 46.167 1.00 69.06 212 GLN A C 1
ATOM 1698 O O . GLN A 1 212 ? -21.347 -16.711 46.178 1.00 69.06 212 GLN A O 1
ATOM 1703 N N . PRO A 1 213 ? -23.036 -15.682 47.293 1.00 72.25 213 PRO A N 1
ATOM 1704 C CA . PRO A 1 213 ? -22.555 -16.087 48.603 1.00 72.25 213 PRO A CA 1
ATOM 1705 C C . PRO A 1 213 ? -22.392 -17.598 48.569 1.00 72.25 213 PRO A C 1
ATOM 1707 O O . PRO A 1 213 ? -23.320 -18.300 48.156 1.00 72.25 213 PRO A O 1
ATOM 1710 N N . SER A 1 214 ? -21.188 -18.072 48.907 1.00 78.31 214 SER A N 1
ATOM 1711 C CA . SER A 1 214 ? -20.913 -19.501 48.995 1.00 78.31 214 SER A CA 1
ATOM 1712 C C . SER A 1 214 ? -22.083 -20.13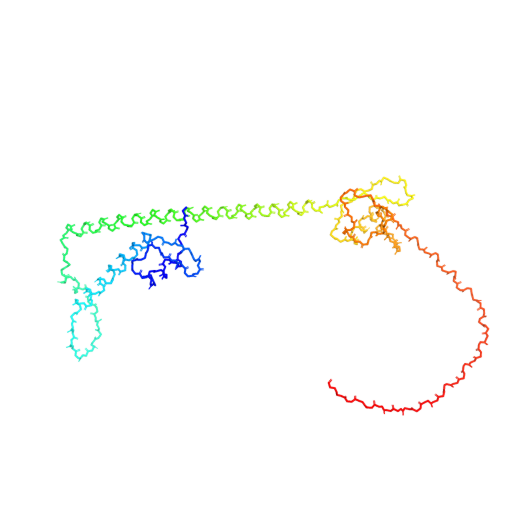5 49.740 1.00 78.31 214 SER A C 1
ATOM 1714 O O . SER A 1 214 ? -22.466 -19.588 50.784 1.00 78.31 214 SER A O 1
ATOM 1716 N N . PRO A 1 215 ? -22.698 -21.210 49.208 1.00 79.94 215 PRO A N 1
ATOM 1717 C CA . PRO A 1 215 ? -23.754 -21.888 49.937 1.00 79.94 215 PRO A CA 1
ATOM 1718 C C . PRO A 1 215 ? -23.234 -22.134 51.356 1.00 79.94 215 PRO A C 1
ATOM 1720 O O . PRO A 1 215 ? -22.047 -22.465 51.494 1.00 79.94 215 PRO A O 1
ATOM 1723 N N . PRO A 1 216 ? -24.051 -21.868 52.394 1.00 80.31 216 PRO A N 1
ATOM 1724 C CA . PRO A 1 216 ? -23.609 -22.031 53.769 1.00 80.31 216 PRO A CA 1
ATOM 1725 C C . PRO A 1 216 ? -22.946 -23.397 53.866 1.00 80.31 216 PRO A C 1
ATOM 1727 O O . PRO A 1 216 ? -23.512 -24.374 53.365 1.00 80.31 216 PRO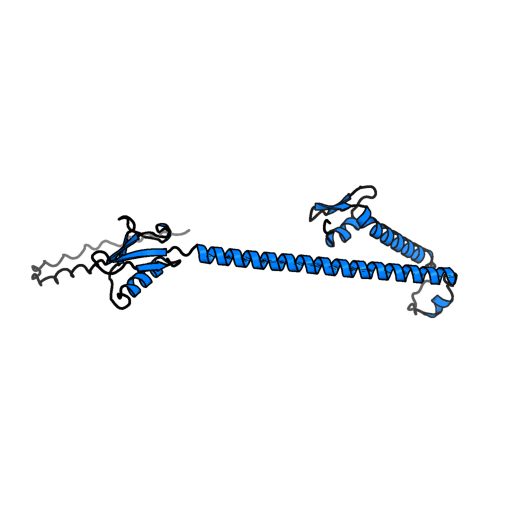 A O 1
ATOM 1730 N N . ALA A 1 217 ? -21.718 -23.424 54.405 1.00 79.94 217 ALA A N 1
ATOM 1731 C CA . ALA A 1 217 ? -20.973 -24.662 54.582 1.00 79.94 217 ALA A CA 1
ATOM 1732 C C . ALA A 1 217 ? -21.956 -25.704 55.119 1.00 79.94 217 ALA A C 1
ATOM 1734 O O . ALA A 1 217 ? -22.718 -25.340 56.026 1.00 79.94 217 ALA A O 1
ATOM 1735 N N . PRO A 1 218 ? -22.031 -26.907 54.516 1.00 76.62 218 PRO A N 1
ATOM 1736 C CA . PRO A 1 218 ? -22.983 -27.914 54.947 1.00 76.62 218 PRO A CA 1
ATOM 1737 C C . PRO A 1 218 ? -22.825 -28.023 56.454 1.00 76.62 218 PRO A C 1
ATOM 1739 O O . PRO A 1 218 ? -21.753 -28.378 56.940 1.00 76.62 218 PRO A O 1
ATOM 1742 N N . GLN A 1 219 ? -23.849 -27.587 57.195 1.00 72.25 219 GLN A N 1
ATOM 1743 C CA . GLN A 1 219 ? -23.879 -27.857 58.619 1.00 72.25 219 GLN A CA 1
ATOM 1744 C C . GLN A 1 219 ? -23.734 -29.367 58.710 1.00 72.25 219 GLN A C 1
ATOM 1746 O O . GLN A 1 219 ? -24.377 -30.062 57.919 1.00 72.25 219 GLN A O 1
ATOM 1751 N N . ASP A 1 220 ? -22.844 -29.844 59.578 1.00 63.44 220 ASP A N 1
ATOM 1752 C CA . ASP A 1 220 ? -22.680 -31.260 59.883 1.00 63.44 220 ASP A CA 1
ATOM 1753 C C . ASP A 1 220 ? -24.031 -31.795 60.369 1.00 63.44 220 ASP A C 1
ATOM 1755 O O . ASP A 1 220 ? -24.315 -31.874 61.562 1.00 63.44 220 ASP A O 1
ATOM 1759 N N . VAL A 1 221 ? -24.921 -32.100 59.428 1.00 66.62 221 VAL A N 1
ATOM 1760 C CA . VAL A 1 221 ? -26.108 -32.888 59.666 1.00 66.62 221 VAL A CA 1
ATOM 1761 C C . VAL A 1 221 ? -25.532 -34.280 59.864 1.00 66.62 221 VAL A C 1
ATOM 1763 O O . VAL A 1 221 ? -24.970 -34.822 58.906 1.00 66.62 221 VAL A O 1
ATOM 1766 N N . PRO A 1 222 ? -25.582 -34.840 61.085 1.00 64.50 222 PRO A N 1
ATOM 1767 C CA . PRO A 1 222 ? -25.059 -36.169 61.333 1.00 64.50 222 PRO A CA 1
ATOM 1768 C C . PRO A 1 222 ? -25.723 -37.112 60.337 1.00 64.50 222 PRO A C 1
ATOM 1770 O O . PRO A 1 222 ? -26.943 -37.286 60.350 1.00 64.50 222 PRO A O 1
ATOM 1773 N N . LEU A 1 223 ? -24.909 -37.656 59.431 1.00 62.38 223 LEU A N 1
ATOM 1774 C CA . LEU A 1 223 ? -25.331 -38.673 58.483 1.00 62.38 223 LEU A CA 1
ATOM 1775 C C . LEU A 1 223 ? -26.032 -39.770 59.296 1.00 62.38 223 LEU A C 1
ATOM 1777 O O . LEU A 1 223 ? -25.390 -40.356 60.176 1.00 62.38 223 LEU A O 1
ATOM 1781 N N . PRO A 1 224 ? -27.324 -40.064 59.059 1.00 58.97 224 PRO A N 1
ATOM 1782 C CA . PRO A 1 224 ? -27.897 -41.286 59.591 1.00 58.97 224 PRO A CA 1
ATOM 1783 C C . PRO A 1 224 ? -27.031 -42.431 59.070 1.00 58.97 224 PRO A C 1
ATOM 1785 O O . PRO A 1 224 ? -26.677 -42.446 57.891 1.00 58.97 224 PRO A O 1
ATOM 1788 N N . ALA A 1 225 ? -26.641 -43.337 59.967 1.00 60.19 225 ALA A N 1
ATOM 1789 C CA . ALA A 1 225 ? -25.804 -44.489 59.667 1.00 60.19 225 ALA A CA 1
ATOM 1790 C C . ALA A 1 225 ? -26.424 -45.294 58.514 1.00 60.19 225 ALA A C 1
ATOM 1792 O O . ALA A 1 225 ? -27.302 -46.132 58.715 1.00 60.19 225 ALA A O 1
ATOM 1793 N N . PHE A 1 226 ? -25.998 -44.996 57.288 1.00 55.38 226 PHE A N 1
ATOM 1794 C CA . PHE A 1 226 ? -26.415 -45.730 56.112 1.00 55.38 226 PHE A CA 1
ATOM 1795 C C . PHE A 1 226 ? -25.760 -47.102 56.190 1.00 55.38 226 PHE A C 1
ATOM 1797 O O . PHE A 1 226 ? -24.536 -47.235 56.215 1.00 55.38 226 PHE A O 1
ATOM 1804 N N . MET A 1 227 ? -26.616 -48.117 56.288 1.00 58.75 227 MET A N 1
ATOM 1805 C CA . MET A 1 227 ? -26.244 -49.520 56.222 1.00 58.75 227 MET A CA 1
ATOM 1806 C C . MET A 1 227 ? -25.341 -49.762 55.013 1.00 58.75 227 MET A C 1
ATOM 1808 O O . MET A 1 227 ? -25.622 -49.303 53.904 1.00 58.75 227 MET A O 1
ATOM 1812 N N . ALA A 1 228 ? -24.251 -50.485 55.261 1.00 60.31 228 ALA A N 1
ATOM 1813 C CA . ALA A 1 228 ? -23.270 -50.863 54.261 1.00 60.31 228 ALA A CA 1
ATOM 1814 C C . ALA A 1 228 ? -23.944 -51.498 53.026 1.00 60.31 228 ALA A C 1
ATOM 1816 O O . ALA A 1 228 ? -24.789 -52.386 53.182 1.00 60.31 228 ALA A O 1
ATOM 1817 N N . PRO A 1 229 ? -23.581 -51.082 51.800 1.00 60.75 229 PRO A N 1
ATOM 1818 C CA . PRO A 1 229 ? -24.083 -51.721 50.598 1.00 60.75 229 PRO A CA 1
ATOM 1819 C C . PRO A 1 229 ? -23.549 -53.153 50.505 1.00 60.75 229 PRO A C 1
ATOM 1821 O O . PRO A 1 229 ? -22.375 -53.429 50.754 1.00 60.75 229 PRO A O 1
ATOM 1824 N N . SER A 1 230 ? -24.448 -54.068 50.147 1.00 64.00 230 SER A N 1
ATOM 1825 C CA . SER A 1 230 ? -24.119 -55.465 49.876 1.00 64.00 230 SER A CA 1
ATOM 1826 C C . SER A 1 230 ? -23.160 -55.582 48.681 1.00 64.00 230 SER A C 1
ATOM 1828 O O . SER A 1 230 ? -23.247 -54.779 47.748 1.00 64.00 230 SER A O 1
ATOM 1830 N N . PRO A 1 231 ? -22.244 -56.567 48.696 1.00 67.94 231 PRO A N 1
ATOM 1831 C CA . PRO A 1 231 ? -21.232 -56.725 47.660 1.00 67.94 231 PRO A CA 1
ATOM 1832 C C . PRO A 1 231 ? -21.866 -57.013 46.289 1.00 67.94 231 PRO A C 1
ATOM 1834 O O . PRO A 1 231 ? -22.880 -57.715 46.215 1.00 67.94 231 PRO A O 1
ATOM 1837 N N . PRO A 1 232 ? -21.272 -56.508 45.195 1.00 65.50 232 PRO A N 1
ATOM 1838 C CA . PRO A 1 232 ? -21.800 -56.718 43.858 1.00 65.50 232 PRO A CA 1
ATOM 1839 C C . PRO A 1 232 ? -21.677 -58.192 43.430 1.00 65.50 232 PRO A C 1
ATOM 1841 O O . PRO A 1 232 ? -20.684 -58.855 43.758 1.00 65.50 232 PRO A O 1
ATOM 1844 N N . PRO A 1 233 ? -22.651 -58.718 42.665 1.00 60.38 233 PRO A N 1
ATOM 1845 C CA . PRO A 1 233 ? -22.550 -60.043 42.078 1.00 60.38 233 PRO A CA 1
ATOM 1846 C C . PRO A 1 233 ? -21.410 -60.077 41.053 1.00 60.38 233 PRO A C 1
ATOM 1848 O O . PRO A 1 233 ? -21.289 -59.215 40.182 1.00 60.38 233 PRO A O 1
ATOM 1851 N N . ARG A 1 234 ? -20.560 -61.103 41.174 1.00 57.06 234 ARG A N 1
ATOM 1852 C CA . ARG A 1 234 ? -19.506 -61.431 40.210 1.00 57.06 234 ARG A CA 1
ATOM 1853 C C . ARG A 1 234 ? -20.146 -61.747 38.857 1.00 57.06 234 ARG A C 1
ATOM 1855 O O . ARG A 1 234 ? -20.669 -62.843 38.674 1.00 57.06 234 ARG A O 1
ATOM 1862 N N . HIS A 1 235 ? -20.068 -60.818 37.912 1.00 59.16 235 HIS A N 1
ATOM 1863 C CA . HIS A 1 235 ? -20.321 -61.121 36.510 1.00 59.16 235 HIS A CA 1
ATOM 1864 C C . HIS A 1 235 ? -19.022 -61.575 35.849 1.00 59.16 235 HIS A C 1
ATOM 1866 O O . HIS A 1 235 ? -18.018 -60.865 35.829 1.00 59.16 235 HIS A O 1
ATOM 1872 N N . SER A 1 236 ? -19.065 -62.814 35.375 1.00 56.84 236 SER A N 1
ATOM 1873 C CA . SER A 1 236 ? -18.028 -63.491 34.615 1.00 56.84 236 SER A CA 1
ATOM 1874 C C . SER A 1 236 ? -17.632 -62.691 33.376 1.00 56.84 236 SER A C 1
ATOM 1876 O O . SER A 1 236 ? -18.481 -62.226 32.617 1.00 56.84 236 SER A O 1
ATOM 1878 N N . ALA A 1 237 ? -16.322 -62.576 33.176 1.00 53.94 237 ALA A N 1
ATOM 1879 C CA . ALA A 1 237 ? -15.712 -62.058 31.967 1.00 53.94 237 ALA A CA 1
ATOM 1880 C C . ALA A 1 237 ? -16.196 -62.850 30.745 1.00 53.94 237 ALA A C 1
ATOM 1882 O O . ALA A 1 237 ? -16.072 -64.073 30.706 1.00 53.94 237 ALA A O 1
ATOM 1883 N N . THR A 1 238 ? -16.712 -62.142 29.742 1.00 59.16 238 THR A N 1
ATOM 1884 C CA . THR A 1 238 ? -16.821 -62.671 28.381 1.00 59.16 238 THR A CA 1
ATOM 1885 C C . THR A 1 238 ? -15.913 -61.814 27.513 1.00 59.16 238 THR A C 1
ATOM 1887 O O . THR A 1 238 ? -16.252 -60.685 27.161 1.00 59.16 238 THR A O 1
ATOM 1890 N N . SER A 1 239 ? -14.713 -62.337 27.254 1.00 54.12 239 SER A N 1
ATOM 1891 C CA . SER A 1 239 ? -13.806 -61.845 26.220 1.00 54.12 239 SER A CA 1
ATOM 1892 C C . SER A 1 239 ? -14.561 -61.806 24.898 1.00 54.12 239 SER A C 1
ATOM 1894 O O . SER A 1 239 ? -15.030 -62.844 24.441 1.00 54.12 239 SER A O 1
ATOM 1896 N N . THR A 1 240 ? -14.664 -60.633 24.278 1.00 59.41 240 THR A N 1
ATOM 1897 C CA . THR A 1 240 ? -14.985 -60.553 22.851 1.00 59.41 240 THR A CA 1
ATOM 1898 C C . THR A 1 240 ? -13.872 -59.773 22.179 1.00 59.41 240 THR A C 1
ATOM 1900 O O . THR A 1 240 ? -13.805 -58.549 22.209 1.00 59.41 240 THR A O 1
ATOM 1903 N N . GLU A 1 241 ? -12.945 -60.572 21.677 1.00 58.91 241 GLU A N 1
ATOM 1904 C CA . GLU A 1 241 ? -11.988 -60.291 20.626 1.00 58.91 241 GLU A CA 1
ATOM 1905 C C . GLU A 1 241 ? -12.728 -59.694 19.415 1.00 58.91 241 GLU A C 1
ATOM 1907 O O . GLU A 1 241 ? -13.666 -60.305 18.892 1.00 58.91 241 GLU A O 1
ATOM 1912 N N . HIS A 1 242 ? -12.340 -58.496 18.974 1.00 58.16 242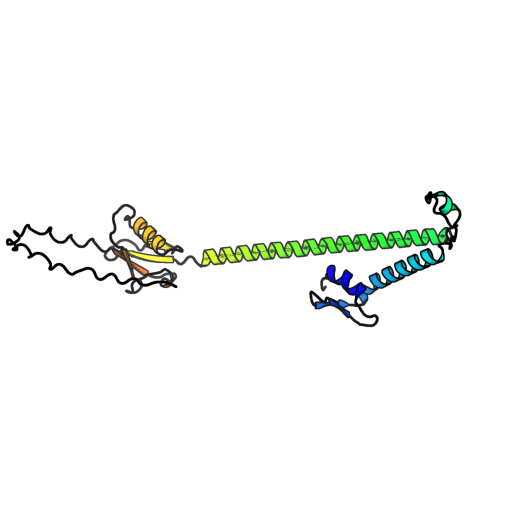 HIS A N 1
ATOM 1913 C CA . HIS A 1 242 ? -12.669 -58.049 17.625 1.00 58.16 242 HIS A CA 1
ATOM 1914 C C . HIS A 1 242 ? -11.497 -57.320 16.978 1.00 58.16 242 HIS A C 1
ATOM 1916 O O . HIS A 1 242 ? -10.968 -56.339 17.497 1.00 58.16 242 HIS A O 1
ATOM 1922 N N . GLN A 1 243 ? -11.104 -57.932 15.867 1.00 59.91 243 GLN A N 1
ATOM 1923 C CA . GLN A 1 243 ? -10.041 -57.628 14.931 1.00 59.91 243 GLN A CA 1
ATOM 1924 C C . GLN A 1 243 ? -10.372 -56.426 14.042 1.00 59.91 243 GLN A C 1
ATOM 1926 O O . GLN A 1 243 ? -11.535 -56.174 13.738 1.00 59.91 243 GLN A O 1
ATOM 1931 N N . ASP A 1 244 ? -9.293 -55.771 13.613 1.00 57.19 244 ASP A N 1
ATOM 1932 C CA . ASP A 1 244 ? -9.016 -55.248 12.271 1.00 57.19 244 ASP A CA 1
ATOM 1933 C C . ASP A 1 244 ? -10.120 -54.495 11.514 1.00 57.19 244 ASP A C 1
ATOM 1935 O O . ASP A 1 244 ? -11.075 -55.076 10.999 1.00 57.19 244 ASP A O 1
ATOM 1939 N N . THR A 1 245 ? -9.882 -53.208 11.243 1.00 62.50 245 THR A N 1
ATOM 1940 C CA . THR A 1 245 ? -9.279 -52.771 9.960 1.00 62.50 245 THR A CA 1
ATOM 1941 C C . THR A 1 245 ? -8.852 -51.307 9.996 1.00 62.50 245 THR A C 1
ATOM 1943 O O . THR A 1 245 ? -9.532 -50.499 10.665 1.00 62.50 245 THR A O 1
#

Solvent-accessible surface area (backbone atoms only — not comparable to full-atom values): 15422 Å² total; per-residue (Å²): 130,88,81,80,55,71,70,42,60,61,54,44,75,77,69,60,68,87,92,55,78,54,48,65,29,89,84,81,59,50,76,43,52,41,79,80,50,45,63,57,54,54,52,51,52,49,52,51,50,54,51,50,50,52,61,70,70,49,77,86,76,89,64,100,68,89,66,84,83,74,82,57,81,68,63,63,72,74,60,70,67,95,60,54,73,66,58,47,52,50,51,52,50,52,52,51,54,50,53,50,53,52,51,54,51,52,54,50,50,51,54,52,55,52,49,54,50,49,54,48,54,49,50,51,51,50,50,52,51,50,51,51,49,52,63,60,72,64,60,36,34,31,35,38,35,56,67,96,55,91,67,79,71,41,81,40,72,53,53,97,45,53,68,57,34,51,50,54,52,36,37,76,76,69,40,68,90,49,93,70,79,44,76,47,42,24,45,92,85,41,82,53,88,49,61,89,79,61,52,70,70,38,60,30,38,37,43,75,50,71,76,73,76,73,73,76,73,79,70,85,65,78,73,73,86,74,76,79,80,78,82,80,82,88,78,79,88,76,89,76,90,80,80,87,134

Nearest PDB structures (foldseek):
  4mem-assembly2_B  TM=7.130E-01  e=5.695E-03  Rattus norvegicus
  4a3p-assembly1_A  TM=7.678E-01  e=1.586E-02  Homo sapiens
  4mel-assembly1_A  TM=7.215E-01  e=3.206E-02  Homo sapiens
  4a20-assembly1_A  TM=6.137E-01  e=2.821E-02  Saccha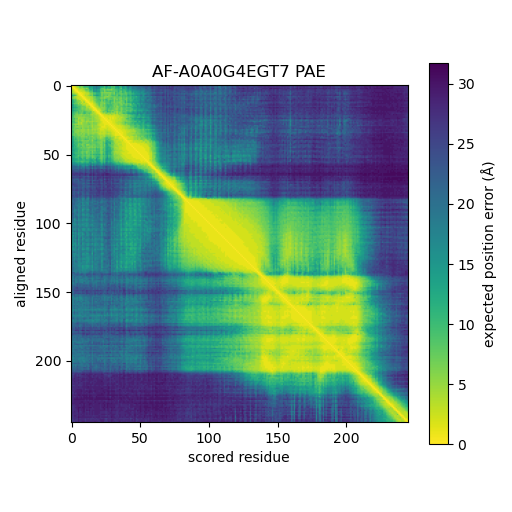romyces cerevisiae
  3ivf-assembly1_A  TM=6.440E-01  e=9.518E-02  Mus musculus

Secondary structure (DSSP, 8-state):
-----HHHHHHHHHHPPTT-SEEEPTTT--EEEHHHHHHHHHHHHHHHHHHHHHHHHS-----S--------GGGGGTS--S--HHHHHHHHHHHHHHHHHHHHHHHHHHHHHHHHHHHHHHHHHHHHHHHHHHHHHT--EEEEEETT--SPPEEEE--SSHHHHHHHHHHHTT-TTS--SEEEEEETTEEE-SGGG--TT-EEEEEEEPPPP------------PPPPPPPP-PPP--------

Sequence (245 aa):
MPCVCLQCVRELVDTHPHGRRAAKCPECRAETAEADVRPNYGLRQAMASLLAIHMQTAPLQTSPHPAPLHYNPADFSTKRFLFTAEEWDETQRSLAECRETYRVAAEHNRRCEEAMRREWEEMERAAQQQQQQQQTTSRLTVSVVLRGSTRPTLHQEVPESFDDLLRKVLERFGFGDRPVREARLFAEGALVSANEHLRDGDHVELVLVAPQPSPPAPQDVPLPAFMAPSPPPRHSATSTEHQDT

Organism: Vitrella brassicaformis (strain CCMP3155) (NCBI:txid1169540)

Radius of gyration: 45.5 Å; Cα contacts (8 Å, |Δi|>4): 153; chains: 1; bounding box: 80×73×112 Å

Foldseek 3Di:
DDDDDPVQLVVCVVPPDPPDQWDARPVPRDTDGPVVNVVVNVVVVVVVVVVVCVVVPPDPPPDPDDDPPPPDVCVVVPPPPPDDPVRVVVVVVVVVVVVVVVVVVVVVVVVVVVVVVVVVVVVVVVVVVVVVVVVVVPFAWEFEDEPPDPDHTDIDTDDQFPVVRVQVVCVVVPNNPPPQPDKWKDFPNHTDPTPVPDGRHTYIYIYGDDPDPDDPDPDCPPPDPDPDDDDDDDDDDDDDDDDDD

Mean predicted aligned error: 16.92 Å

InterPro domains:
  IPR013083 Zinc finger, RING/FYVE/PHD-type [G3DSA:3.30.40.10] (3-63)

=== Feature glossary ===
Legend for the data blocks above and below:

— What the protein is —

The amino-acid sequence is the protein's primary structure: the linear order of residues from the N-terminus to the C-terminus, written in one-letter code. Everything else here — the 3D coordinates, the secondary structure, the domain annotations — is ultimately a consequence of this string.

Functional annotations link the protein to curated databases. InterPro entries identify conserved domains and families by matching the sequence against member-database signatures (Pfam, PROSITE, CDD, …). Gene Ontology (GO) terms describe molecular function, biological process, and cellular component in a controlled vocabulary. CATH places the structure in a hierarchical fold classification (Class/Architecture/Topology/Homologous-superfamily). The organism is the source species.

— Where its atoms are —

Atomic coordinates in PDBx/mmCIF format — the same representation the Protein Data Bank distributes. Each line of the _atom_site loop places one backbone atom in Cartesian space (units: ångströms, origin: arbitrary).

The six renders are orthographic views along the three Cartesian axes in both directions. Representation (cartoon, sticks, or surface) and color scheme (sequence-rainbow or by-chain) vary across proteins so the training set covers all the common visualization conventions.

— Local backbone conformation —

Eight-state secondary structure (DSSP): H is the canonical α-helix, G the tighter 3₁₀-helix, I the wider π-helix; E/B are β-structure, T and S are turns and bends, and '-' is everything else. DSSP derives these from the pattern of main-chain N–H···O=C hydrogen bonds, not from the sequence.

Three-state secondary structure (P-SEA) collapses the eight DSSP classes into helix (a), strand (b), and coil (c). P-SEA assigns these from Cα geometry alone — distances and angles — without requiring backbone oxygens, so it works on any Cα trace.

φ (phi) and ψ (psi) are the two rotatable backbone dihedrals per residue: φ is the C(i-1)–N–Cα–C torsion, ψ is the N–Cα–C–N(i+1) torsion, both in degrees on (−180°, 180°]. α-helical residues cluster near (−60°, −45°); β-strand residues near (−120°, +130°). A Ramachandran plot is simply a scatter of (φ, ψ) for every residue.

— Global shape and packing —

The geometric summary reports three shape descriptors. Rg (radius of gyration) measures how spread out the Cα atoms are about their centre of mass; compact globular proteins have small Rg, elongated or unfolded ones large. Cα contacts (<8 Å, |i−j|>4) count long-range residue pairs in spatial proximity — high for tightly packed folds, near zero for rods or random coil. The bounding-box extents give the protein's footprint along x, y, z in Å.

SASA measures how much of the protein is reachable by solvent. It is computed by rolling a water-sized probe over the atomic surface and summing the exposed area (Å²). Per-residue SASA distinguishes core (buried, low SASA) from surface (exposed, high SASA) residues; total SASA is a whole-molecule size measure.

Plot images: a contact map (which residues are close in 3D, as an N×N binary image), a Ramachandran scatter (backbone torsion angles, revealing secondary-structure composition at a glance), and — for AlphaFold structures — a PAE heatmap (pairwise prediction confidence).

— Structural neighborhood —

A 3Di character summarizes, for each residue, the relative orientation of the Cα frame of its nearest spatial neighbor. Because it encodes fold topology rather than chemistry, 3Di alignments detect remote structural similarity that sequence alignment misses.

The Foldseek neighbor list gives the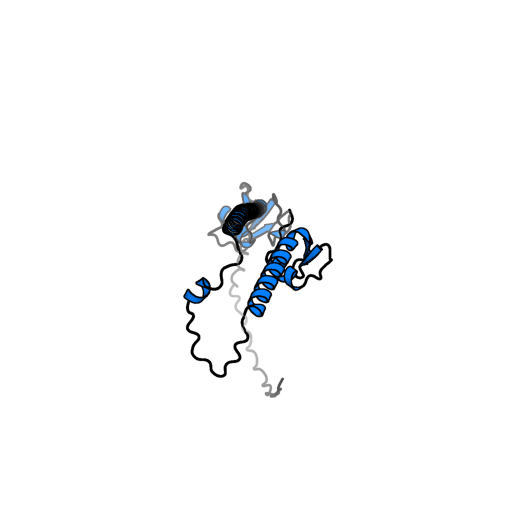 closest experimentally determined structures in the PDB, ranked by structural alignment. TM-score near 1 means near-identical fold; near 0.3 means only rough topology match. This is how one finds what a novel AlphaFold prediction most resembles in the solved-structure universe.

— Confidence and disorder —

For AlphaFold models, the B-factor field carries pLDDT — the model's own estimate of local accuracy on a 0–100 scale. Regions with pLDDT<50 should be treated as essentially unmodeled; they often correspond to intrinsically disordered segments.

Crystallographic B-factors measure how much each atom's electron density is smeared out, in Å². They rise in mobile loops and surface residues and fall in the buried interior. In AlphaFold models this column is repurposed to hold pLDDT instead.

Predicted Aligned Error (PAE) is an AlphaFold confidence matrix: entry (i, j) is the expected error in the position of residue j, in ångströms, when the prediction is superimposed on the true structure at residue i. Low PAE within a block of residues means that block is internally rigid and well-predicted; high PAE between two blocks means their relative placement is uncertain even if each block individually is confident.